Protein AF-N1QXT7-F1 (afdb_monomer)

Radius of gyration: 28.2 Å; Cα contacts (8 Å, |Δi|>4): 264; chains: 1; bounding box: 101×37×73 Å

Sequence (232 aa):
MATKRQVYADFITHEAISSSVAEFSWDLKYPGAQILLAQHNMTASGGMQSYKTQADNFVCAVLPDTPFHQVFITPGSMIHLRDGANSQYVTGTVFLFLVYANWLDSARQDVMCGAMPIKRQGQGVRQAADGLPPGGQPEGRSYIVGFGANPPTQPHHRGASTPVLKPGTVVNCGMSFGDWFALDRGRQLHRQAQRVGVHRALHLHQLPRHRRAPPRAQPRRLPLPVPVDVDF

Organism: Aegilops tauschii (NCBI:txid37682)

Secondary structure (DSSP, 8-state):
--S--HHHHHHHHHT------S--SSS--HHHHHHHHHTTT-B-GGGSSBHHHHHHHHHHHH-TTSTT--S-B-TTS-B--SSSSHHHHHHHHHHHHHHHHHHHHHHT--EEETTEEESSHHHHHHHHHHHSSSSS-TT---SSTTSSSS--S--S-HHHHSPPPPTT----HHHHHHHHS-TTTHHHHHHHHHHHHHHHHHHHS------PPPPPPPPPPPPPPPP-----

Solvent-accessible surface area (backbone atoms only — not comparable to full-atom values): 13957 Å² total; per-residue (Å²): 119,94,81,71,54,62,72,59,56,50,40,44,34,70,68,42,84,83,68,90,54,76,56,49,54,98,84,43,51,46,45,63,52,22,42,58,36,27,77,67,74,38,37,35,51,84,69,81,45,41,19,45,60,47,30,22,47,31,54,24,14,51,37,80,96,39,99,57,48,73,50,50,64,44,99,36,44,24,57,50,90,54,86,79,73,34,68,57,45,39,51,43,50,32,52,50,31,47,55,44,15,55,49,24,52,76,68,74,36,64,41,49,52,78,93,46,66,47,66,63,29,15,61,40,40,36,54,52,33,66,48,33,50,65,81,60,40,93,81,66,51,31,91,45,70,88,39,80,47,75,32,54,83,79,69,101,41,72,84,62,50,51,72,92,74,64,90,90,66,84,81,54,80,77,54,51,52,70,72,48,66,44,88,76,73,46,69,72,47,36,63,53,41,48,54,53,48,53,52,50,53,53,58,74,65,57,65,78,75,78,71,75,74,75,80,78,77,73,83,76,79,75,81,76,86,78,84,87,84,79,88,134

Mean predicted aligned error: 13.07 Å

Foldseek 3Di:
DVVPDVVVLCCQAAPDDADQDLFDDPVDCRLVVLLVQVLVQHAHYPNPGTSLLSNLSNLQCPDPPAPNDPFDADPLRATADDPDPRVRRLVRQLVSLQSSLVSQVVVVHFRDRDPDTQPDTSVSSNVSSVSHPRPPPPVLEDDDQPDGHPYDQDPPDLQLQDADDDPPDDDDPVVSCVVRVDPPPSPVRSVVSSVVVVVVVVVVPCPPPPPPDDPPDDDDPDDDDDDDDDDD

pLDDT: mean 76.48, std 20.84, range [27.77, 97.5]

InterPro domains:
  IPR001701 Glycoside hydrolase family 9 [PF00759] (2-164)
  IPR008928 Six-hairpin glycosidase superfamily [SSF48208] (2-172)
  IPR012341 Six-hairpin glycosidase-like superfamily [G3DSA:1.50.10.10] (1-188)

Structure (mmCIF, N/CA/C/O backbone):
data_AF-N1QXT7-F1
#
_entry.id   AF-N1QXT7-F1
#
loop_
_atom_site.group_PDB
_atom_site.id
_atom_site.type_symbol
_atom_site.label_atom_id
_atom_site.label_alt_id
_atom_site.label_comp_id
_atom_site.label_asym_id
_atom_site.label_entity_id
_atom_site.label_seq_id
_atom_site.pdbx_PDB_ins_code
_atom_site.Cartn_x
_atom_site.Cartn_y
_atom_site.Cartn_z
_atom_site.occupancy
_atom_site.B_iso_or_equiv
_atom_site.auth_seq_id
_atom_site.auth_comp_id
_atom_site.auth_asym_id
_atom_site.auth_atom_id
_atom_site.pdbx_PDB_model_num
ATOM 1 N N . MET A 1 1 ? -0.634 10.267 -15.387 1.00 87.19 1 MET A N 1
ATOM 2 C CA . MET A 1 1 ? -1.837 9.420 -15.588 1.00 87.19 1 MET A CA 1
ATOM 3 C C . MET A 1 1 ? -3.113 10.216 -15.827 1.00 87.19 1 MET A C 1
ATOM 5 O O . MET A 1 1 ? -3.654 10.097 -16.913 1.00 87.19 1 MET A O 1
ATOM 9 N N . ALA A 1 2 ? -3.588 11.027 -14.871 1.00 94.50 2 ALA A N 1
ATOM 10 C CA . ALA A 1 2 ? -4.894 11.693 -14.979 1.00 94.50 2 ALA A CA 1
ATOM 11 C C . ALA A 1 2 ? -5.023 12.628 -16.198 1.00 94.50 2 ALA A C 1
ATOM 13 O O . ALA A 1 2 ? -5.998 12.562 -16.932 1.00 94.50 2 ALA A O 1
ATOM 14 N N . THR A 1 3 ? -4.015 13.470 -16.438 1.00 94.88 3 THR A N 1
ATOM 15 C CA . THR A 1 3 ? -4.039 14.483 -17.510 1.00 94.88 3 THR A CA 1
ATOM 16 C C . THR A 1 3 ? -3.357 14.033 -18.801 1.00 94.88 3 THR A C 1
ATOM 18 O O . THR A 1 3 ? -3.543 14.660 -19.836 1.00 94.88 3 THR A O 1
ATOM 21 N N . LYS A 1 4 ? -2.520 12.989 -18.733 1.00 90.50 4 LYS A N 1
ATOM 22 C CA . LYS A 1 4 ? -1.645 12.507 -19.822 1.00 90.50 4 LYS A CA 1
ATOM 23 C C . LYS A 1 4 ? -0.762 13.588 -20.479 1.00 90.50 4 LYS A C 1
ATOM 25 O O . LYS A 1 4 ? -0.278 13.386 -21.585 1.00 90.50 4 LYS A O 1
ATOM 30 N N . ARG A 1 5 ? -0.535 14.730 -19.820 1.00 96.06 5 ARG A N 1
ATOM 31 C CA . ARG A 1 5 ? 0.301 15.809 -20.368 1.00 96.06 5 ARG A CA 1
ATOM 32 C C . ARG A 1 5 ? 1.783 15.438 -20.293 1.00 96.06 5 ARG A C 1
ATOM 34 O O . ARG A 1 5 ? 2.248 15.046 -19.223 1.00 96.06 5 ARG A O 1
ATOM 41 N N . GLN A 1 6 ? 2.503 15.649 -21.396 1.00 92.31 6 GLN A N 1
ATOM 42 C CA . GLN A 1 6 ? 3.920 15.297 -21.546 1.00 92.31 6 GLN A CA 1
ATOM 43 C C . GLN A 1 6 ? 4.821 15.960 -20.497 1.00 92.31 6 GLN A C 1
ATOM 45 O O . GLN A 1 6 ? 5.675 15.294 -19.933 1.00 92.31 6 GLN A O 1
ATOM 50 N N . VAL A 1 7 ? 4.522 17.207 -20.119 1.00 94.94 7 VAL A N 1
ATOM 51 C CA . VAL A 1 7 ? 5.266 17.947 -19.083 1.00 94.94 7 VAL A CA 1
ATOM 52 C C . VAL A 1 7 ? 5.452 17.166 -17.773 1.00 94.94 7 VAL A C 1
ATOM 54 O O . VAL A 1 7 ? 6.480 17.290 -17.119 1.00 94.94 7 VAL A O 1
ATOM 57 N N . TYR A 1 8 ? 4.485 16.324 -17.384 1.00 93.00 8 TYR A N 1
ATOM 58 C CA . TYR A 1 8 ? 4.625 15.495 -16.185 1.00 93.00 8 TYR A CA 1
ATOM 59 C C . TYR A 1 8 ? 5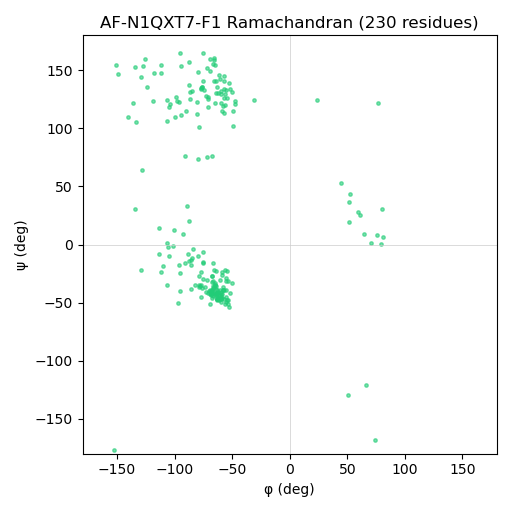.538 14.289 -16.414 1.00 93.00 8 TYR A C 1
ATOM 61 O O . TYR A 1 8 ? 6.244 13.892 -15.496 1.00 93.00 8 TYR A O 1
ATOM 69 N N . ALA A 1 9 ? 5.523 13.701 -17.613 1.00 89.06 9 ALA A N 1
ATOM 70 C CA . ALA A 1 9 ? 6.435 12.618 -17.967 1.00 89.06 9 ALA A CA 1
ATOM 71 C C . ALA A 1 9 ? 7.882 13.122 -18.058 1.00 89.06 9 ALA A C 1
ATOM 73 O O . ALA A 1 9 ? 8.786 12.452 -17.560 1.00 89.06 9 ALA A O 1
ATOM 74 N N . ASP A 1 10 ? 8.079 14.322 -18.605 1.00 89.56 10 ASP A N 1
ATOM 75 C CA . ASP A 1 10 ? 9.388 14.975 -18.678 1.00 89.56 10 ASP A CA 1
ATOM 76 C C . ASP A 1 10 ? 9.921 15.261 -17.270 1.00 89.56 10 ASP A C 1
ATOM 78 O O . ASP A 1 10 ? 11.045 14.883 -16.950 1.00 89.56 10 ASP A O 1
ATOM 82 N N . PHE A 1 11 ? 9.083 15.816 -16.383 1.00 90.19 11 PHE A N 1
ATOM 83 C CA . PHE A 1 11 ? 9.449 16.019 -14.978 1.00 90.19 11 PHE A CA 1
ATOM 84 C C . PHE A 1 11 ? 9.857 14.706 -14.295 1.00 90.19 11 PHE A C 1
ATOM 86 O O . PHE A 1 11 ? 10.891 14.647 -13.639 1.00 90.19 11 PHE A O 1
ATOM 93 N N . ILE A 1 12 ? 9.079 13.632 -14.467 1.00 89.12 12 ILE A N 1
ATOM 94 C CA . ILE A 1 12 ? 9.411 12.322 -13.884 1.00 89.12 12 ILE A CA 1
ATOM 95 C C . ILE A 1 12 ? 10.756 11.800 -14.409 1.00 89.12 12 ILE A C 1
ATOM 97 O O . ILE A 1 12 ? 11.528 11.218 -13.657 1.00 89.12 12 ILE A O 1
ATOM 101 N N . THR A 1 13 ? 11.042 12.006 -15.692 1.00 85.19 13 THR A N 1
ATOM 102 C CA . THR A 1 13 ? 12.237 11.448 -16.338 1.00 85.19 13 THR A CA 1
ATOM 103 C C . THR A 1 13 ? 13.500 12.240 -16.009 1.00 85.19 13 THR A C 1
ATOM 105 O O . THR A 1 13 ? 14.575 11.654 -15.877 1.00 85.19 13 THR A O 1
ATOM 108 N N . HIS A 1 14 ? 13.390 13.563 -15.897 1.00 85.00 14 HIS A N 1
ATOM 109 C CA . HIS A 1 14 ? 14.550 14.450 -15.806 1.00 85.00 14 HIS A CA 1
ATOM 110 C C . HIS A 1 14 ? 14.766 15.029 -14.407 1.00 85.00 14 HIS A C 1
ATOM 112 O O . HIS A 1 14 ? 15.911 15.149 -13.982 1.00 85.00 14 HIS A O 1
ATOM 118 N N . GLU A 1 15 ? 13.692 15.308 -13.669 1.00 86.75 15 GLU A N 1
ATOM 119 C CA . GLU A 1 15 ? 13.745 16.074 -12.416 1.00 86.75 15 GLU A CA 1
ATOM 120 C C . GLU A 1 15 ? 13.417 15.235 -11.173 1.00 86.75 15 GLU A C 1
ATOM 122 O O . GLU A 1 15 ? 13.800 15.589 -10.057 1.00 86.75 15 GLU A O 1
ATOM 127 N N . ALA A 1 16 ? 12.682 14.128 -11.321 1.00 86.38 16 ALA A N 1
ATOM 128 C CA . ALA A 1 16 ? 12.257 13.348 -10.167 1.00 86.38 16 ALA A CA 1
ATOM 129 C C . ALA A 1 16 ? 13.419 12.574 -9.534 1.00 86.38 16 ALA A C 1
ATOM 131 O O . ALA A 1 16 ? 14.092 11.764 -10.168 1.00 86.38 16 ALA A O 1
ATOM 132 N N . ILE A 1 17 ? 13.572 12.756 -8.226 1.00 85.81 17 ILE A N 1
ATOM 133 C CA . ILE A 1 17 ? 14.521 12.009 -7.407 1.00 85.81 17 ILE A CA 1
ATOM 134 C C . ILE A 1 17 ? 13.843 10.731 -6.921 1.00 85.81 17 ILE A C 1
ATOM 136 O O . ILE A 1 17 ? 12.688 10.742 -6.490 1.00 85.81 17 ILE A O 1
ATOM 140 N N . SER A 1 18 ? 14.577 9.625 -6.967 1.00 87.69 18 SER A N 1
ATOM 141 C CA . SER A 1 18 ? 14.117 8.342 -6.451 1.00 87.69 18 SER A CA 1
ATOM 142 C C . SER A 1 18 ? 15.110 7.755 -5.455 1.00 87.69 18 SER A C 1
ATOM 144 O O . SER A 1 18 ? 16.281 8.124 -5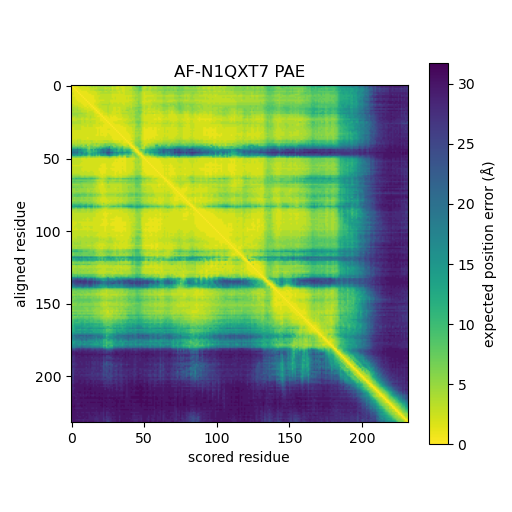.441 1.00 87.69 18 SER A O 1
ATOM 146 N N . SER A 1 19 ? 14.637 6.836 -4.617 1.00 88.81 19 SER A N 1
ATOM 147 C CA . SER A 1 19 ? 15.439 6.158 -3.601 1.00 88.81 19 SER A CA 1
ATOM 148 C C . SER A 1 19 ? 14.917 4.744 -3.357 1.00 88.81 19 SER A C 1
ATOM 150 O O . SER A 1 19 ? 13.714 4.500 -3.440 1.00 88.81 19 SER A O 1
ATOM 152 N N . SER A 1 20 ? 15.812 3.806 -3.051 1.00 89.19 20 SER A N 1
ATOM 153 C CA . SER A 1 20 ? 15.430 2.444 -2.661 1.00 89.19 20 SER A CA 1
ATOM 154 C C . SER A 1 20 ? 15.250 2.388 -1.146 1.00 89.19 20 SER A C 1
ATOM 156 O O . SER A 1 20 ? 16.208 2.577 -0.401 1.00 89.19 20 SER A O 1
ATOM 158 N N . VAL A 1 21 ? 14.022 2.134 -0.696 1.00 93.62 21 VAL A N 1
ATOM 159 C CA . VAL A 1 21 ? 13.659 2.025 0.725 1.00 93.62 21 VAL A CA 1
ATOM 160 C C . VAL A 1 21 ? 12.780 0.798 0.942 1.00 93.62 21 VAL A C 1
ATOM 162 O O . VAL A 1 21 ? 12.052 0.397 0.039 1.00 93.62 21 VAL A O 1
ATOM 165 N N . ALA A 1 22 ? 12.815 0.229 2.147 1.00 94.38 22 ALA A N 1
ATOM 166 C CA . ALA A 1 22 ? 12.010 -0.934 2.529 1.00 94.38 22 ALA A CA 1
ATOM 167 C C . ALA A 1 22 ? 10.664 -0.566 3.194 1.00 94.38 22 ALA A C 1
ATOM 169 O O . ALA A 1 22 ? 9.970 -1.428 3.728 1.00 94.38 22 ALA A O 1
ATOM 170 N N . GLU A 1 23 ? 10.295 0.719 3.190 1.00 94.50 23 GLU A N 1
ATOM 171 C CA . GLU A 1 23 ? 9.115 1.253 3.874 1.00 94.50 23 GLU A CA 1
ATOM 172 C C . GLU A 1 23 ? 8.198 2.001 2.900 1.00 94.50 23 GLU A C 1
ATOM 174 O O . GLU A 1 23 ? 8.644 2.842 2.116 1.00 94.50 23 GLU A O 1
ATOM 179 N N . PHE A 1 24 ? 6.895 1.740 3.013 1.00 95.75 24 PHE A N 1
ATOM 180 C CA . PHE A 1 24 ? 5.850 2.571 2.431 1.00 95.75 24 PHE A CA 1
ATOM 181 C C . PHE A 1 24 ? 4.953 3.128 3.536 1.00 95.75 24 PHE A C 1
ATOM 183 O O . PHE A 1 24 ? 4.381 2.369 4.323 1.00 95.75 24 PHE A O 1
ATOM 190 N N . SER A 1 25 ? 4.831 4.453 3.597 1.00 94.62 25 SER A N 1
ATOM 191 C CA . SER A 1 25 ? 4.111 5.134 4.671 1.00 94.62 25 SER A CA 1
ATOM 192 C C . SER A 1 25 ? 3.536 6.476 4.223 1.00 94.62 25 SER A C 1
ATOM 194 O O . SER A 1 25 ? 3.592 6.858 3.052 1.00 94.62 25 SER A O 1
ATOM 196 N N . TRP A 1 26 ? 2.923 7.202 5.158 1.00 94.06 26 TRP A N 1
ATOM 197 C CA . TRP A 1 26 ? 2.411 8.548 4.908 1.00 94.06 26 TRP A CA 1
ATOM 198 C C . TRP A 1 26 ? 3.530 9.558 4.612 1.00 94.06 26 TRP A C 1
ATOM 200 O O . TRP A 1 26 ? 3.254 10.563 3.955 1.00 94.06 26 TRP A O 1
ATOM 210 N N . ASP A 1 27 ? 4.761 9.270 5.031 1.00 93.44 27 ASP A N 1
ATOM 211 C CA . ASP A 1 27 ? 5.936 10.109 4.803 1.00 93.44 27 ASP A CA 1
ATOM 212 C C . ASP A 1 27 ? 6.721 9.613 3.575 1.00 93.44 27 ASP A C 1
ATOM 214 O O . ASP A 1 27 ? 6.925 10.350 2.608 1.00 93.44 27 ASP A O 1
ATOM 218 N N . LEU A 1 28 ? 7.026 8.309 3.518 1.00 94.69 28 LEU A N 1
ATOM 219 C CA . LEU A 1 28 ? 7.807 7.706 2.434 1.00 94.69 28 LEU A CA 1
ATOM 220 C C . LEU A 1 28 ? 6.924 7.108 1.329 1.00 94.69 28 LEU A C 1
ATOM 222 O O . LEU A 1 28 ? 6.256 6.088 1.507 1.00 94.69 28 LEU A O 1
ATOM 226 N N . LYS A 1 29 ? 6.961 7.732 0.142 1.00 96.06 29 LYS A N 1
ATOM 227 C CA . LYS A 1 29 ? 6.140 7.356 -1.031 1.00 96.06 29 LYS A CA 1
ATOM 228 C C . LYS A 1 29 ? 6.897 6.642 -2.143 1.00 96.06 29 LYS A C 1
ATOM 230 O O . LYS A 1 29 ? 6.268 6.262 -3.130 1.00 96.06 29 LYS A O 1
ATOM 235 N N . TYR A 1 30 ? 8.207 6.457 -1.988 1.00 95.38 30 TYR A N 1
ATOM 236 C CA . TYR A 1 30 ? 9.070 5.918 -3.038 1.00 95.38 30 TYR A CA 1
ATOM 237 C C . TYR A 1 30 ? 8.552 4.591 -3.611 1.00 95.38 30 TYR A C 1
ATOM 239 O O . TYR A 1 30 ? 8.287 4.573 -4.814 1.00 95.38 30 TYR A O 1
ATOM 247 N N . PRO A 1 31 ? 8.268 3.536 -2.815 1.00 96.06 31 PRO A N 1
ATOM 248 C CA . PRO A 1 31 ? 7.839 2.257 -3.385 1.00 96.06 31 PRO A CA 1
ATOM 249 C C . PRO A 1 31 ? 6.497 2.343 -4.115 1.00 96.06 31 PRO A C 1
ATOM 251 O O . PRO A 1 31 ? 6.320 1.760 -5.183 1.00 96.06 31 PRO A O 1
ATOM 254 N N . GLY A 1 32 ? 5.557 3.127 -3.576 1.00 96.69 32 GLY A N 1
ATOM 255 C CA . GLY A 1 32 ? 4.252 3.338 -4.199 1.00 96.69 32 GLY A CA 1
ATOM 256 C C . GLY A 1 32 ? 4.358 4.058 -5.544 1.00 96.69 32 GLY A C 1
ATOM 257 O O . GLY A 1 32 ? 3.719 3.651 -6.514 1.00 96.69 32 GLY A O 1
ATOM 258 N N . ALA A 1 33 ? 5.195 5.095 -5.629 1.00 95.38 33 ALA A N 1
ATOM 259 C CA . ALA A 1 33 ? 5.458 5.795 -6.883 1.00 95.38 33 ALA A CA 1
ATOM 260 C C . ALA A 1 33 ? 6.219 4.907 -7.882 1.00 95.38 33 ALA A C 1
ATOM 262 O O . ALA A 1 33 ? 5.867 4.874 -9.055 1.00 95.38 33 ALA A O 1
ATOM 263 N N . GLN A 1 34 ? 7.214 4.144 -7.432 1.00 95.12 34 GLN A N 1
ATOM 264 C CA . GLN A 1 34 ? 8.003 3.250 -8.285 1.00 95.12 34 GLN A CA 1
ATOM 265 C C . GLN A 1 34 ? 7.143 2.155 -8.918 1.00 95.12 34 GLN A C 1
ATOM 267 O O . GLN A 1 34 ? 7.197 1.976 -10.131 1.00 95.12 34 GLN A O 1
ATOM 272 N N . ILE A 1 35 ? 6.290 1.480 -8.140 1.00 95.69 35 ILE A N 1
ATOM 273 C CA . ILE A 1 35 ? 5.352 0.466 -8.655 1.00 95.69 35 ILE A CA 1
ATOM 274 C C . ILE A 1 35 ? 4.410 1.071 -9.702 1.00 95.69 35 ILE A C 1
ATOM 276 O O . ILE A 1 35 ? 4.172 0.486 -10.758 1.00 95.69 35 ILE A O 1
ATOM 280 N N . LEU A 1 36 ? 3.907 2.273 -9.434 1.00 94.88 36 LEU A N 1
ATOM 281 C CA . LEU A 1 36 ? 3.018 2.983 -10.343 1.00 94.88 36 LEU A CA 1
ATOM 282 C C . LEU A 1 36 ? 3.704 3.372 -11.660 1.00 94.88 36 LEU A C 1
ATOM 284 O O . LEU A 1 36 ? 3.115 3.265 -12.733 1.00 94.88 36 LEU A O 1
ATOM 288 N N . LEU A 1 37 ? 4.951 3.834 -11.587 1.00 92.88 37 LEU A N 1
ATOM 289 C CA . LEU A 1 37 ? 5.729 4.258 -12.750 1.00 92.88 37 LEU A CA 1
ATOM 290 C C . LEU A 1 37 ? 6.317 3.069 -13.525 1.00 92.88 37 LEU A C 1
ATOM 292 O O . LEU A 1 37 ? 6.477 3.160 -14.744 1.00 92.88 37 LEU A O 1
ATOM 296 N N . ALA A 1 38 ? 6.554 1.936 -12.857 1.00 91.88 38 ALA A N 1
ATOM 297 C CA . ALA A 1 38 ? 6.903 0.668 -13.494 1.00 91.88 38 ALA A CA 1
ATOM 298 C C . ALA A 1 38 ? 5.816 0.232 -14.486 1.00 91.88 38 ALA A C 1
ATOM 300 O O . ALA A 1 38 ? 6.138 -0.172 -15.600 1.00 91.88 38 ALA A O 1
ATOM 301 N N . GLN A 1 39 ? 4.536 0.434 -14.144 1.00 89.81 39 GLN A N 1
ATOM 302 C CA . GLN A 1 39 ? 3.419 0.145 -15.048 1.00 89.81 39 GLN A CA 1
ATOM 303 C C . GLN A 1 39 ? 3.467 0.922 -16.369 1.00 89.81 39 GLN A C 1
ATOM 305 O O . GLN A 1 39 ? 2.939 0.467 -17.385 1.00 89.81 39 GLN A O 1
ATOM 310 N N . HIS A 1 40 ? 4.115 2.082 -16.368 1.00 87.12 40 HIS A N 1
ATOM 311 C CA . HIS A 1 40 ? 4.265 2.937 -17.537 1.00 87.12 40 HIS A CA 1
ATOM 312 C C . HIS A 1 40 ? 5.636 2.808 -18.212 1.00 87.12 40 HIS A C 1
ATOM 314 O O . HIS A 1 40 ? 5.955 3.631 -19.067 1.00 87.12 40 HIS A O 1
ATOM 320 N N . ASN A 1 41 ? 6.431 1.788 -17.858 1.00 84.81 41 ASN A N 1
ATOM 321 C CA . ASN A 1 41 ? 7.780 1.552 -18.385 1.00 84.81 41 ASN A CA 1
ATOM 322 C C . ASN A 1 41 ? 8.692 2.789 -18.290 1.00 84.81 41 ASN A C 1
ATOM 324 O O . ASN A 1 41 ? 9.495 3.054 -19.182 1.00 84.81 41 ASN A O 1
ATOM 328 N N . MET A 1 42 ? 8.551 3.566 -17.215 1.00 79.62 42 MET A N 1
ATOM 329 C CA . MET A 1 42 ? 9.329 4.786 -17.015 1.00 79.62 42 MET A CA 1
ATOM 330 C C . MET A 1 42 ? 10.668 4.488 -16.319 1.00 79.62 42 MET A C 1
ATOM 332 O O . MET A 1 42 ? 10.819 3.499 -15.590 1.00 79.62 42 MET A O 1
ATOM 336 N N . THR A 1 43 ? 11.638 5.380 -16.505 1.00 77.50 43 THR A N 1
ATOM 337 C CA . THR A 1 43 ? 12.970 5.320 -15.885 1.00 77.50 43 THR A CA 1
ATOM 338 C C . THR A 1 43 ? 13.205 6.522 -14.982 1.00 77.50 43 THR A C 1
ATOM 340 O O . THR A 1 43 ? 12.731 7.613 -15.290 1.00 77.50 43 THR A O 1
ATOM 343 N N . ALA A 1 44 ? 13.966 6.334 -13.902 1.00 69.38 44 ALA A N 1
ATOM 344 C CA . ALA A 1 44 ? 14.484 7.453 -13.118 1.00 69.38 44 ALA A CA 1
ATOM 345 C C . ALA A 1 44 ? 15.661 8.132 -13.850 1.00 69.38 44 ALA A C 1
ATOM 347 O O . ALA A 1 44 ? 16.219 7.556 -14.792 1.00 69.38 44 ALA A O 1
ATOM 348 N N . SER A 1 45 ? 16.018 9.345 -13.413 1.00 62.28 45 SER A N 1
ATOM 349 C CA . SER A 1 45 ? 17.027 10.239 -14.002 1.00 62.28 45 SER A CA 1
ATOM 350 C C . SER A 1 45 ? 18.193 9.529 -14.705 1.00 62.28 45 SER A C 1
ATOM 352 O O . SER A 1 45 ? 18.897 8.705 -14.121 1.00 62.28 45 SER A O 1
ATOM 354 N N . GLY A 1 46 ? 18.409 9.872 -15.980 1.00 58.62 46 GLY A N 1
ATOM 355 C CA . GLY A 1 46 ? 19.528 9.376 -16.793 1.00 58.62 46 GLY A CA 1
ATOM 356 C C . GLY A 1 46 ? 19.342 7.981 -17.401 1.00 58.62 46 GLY A C 1
ATOM 357 O O . GLY A 1 46 ? 20.286 7.454 -17.980 1.00 58.62 46 GLY A O 1
ATOM 358 N N . GLY A 1 47 ? 18.164 7.358 -17.272 1.00 57.78 47 GLY A N 1
ATOM 359 C CA . GLY A 1 47 ? 17.847 6.082 -17.931 1.00 57.78 47 GLY A CA 1
ATOM 360 C C . GLY A 1 47 ? 18.591 4.859 -17.376 1.00 57.78 47 GLY A C 1
ATOM 361 O O . GLY A 1 47 ? 18.388 3.751 -17.864 1.00 57.78 47 GLY A O 1
ATOM 362 N N . MET A 1 48 ? 19.428 5.030 -16.347 1.00 51.66 48 MET A N 1
ATOM 363 C CA . MET A 1 48 ? 20.273 3.959 -15.802 1.00 51.66 48 MET A CA 1
ATOM 364 C C . MET A 1 48 ? 19.511 2.967 -14.913 1.00 51.66 48 MET A C 1
ATOM 366 O O . MET A 1 48 ? 19.947 1.828 -14.772 1.00 51.66 48 MET A O 1
ATOM 370 N N . GLN A 1 49 ? 18.378 3.362 -14.318 1.00 66.31 49 GLN A N 1
ATOM 371 C CA . GLN A 1 49 ? 17.525 2.456 -13.540 1.00 66.31 49 GLN A CA 1
ATOM 372 C C . GLN A 1 49 ? 16.044 2.656 -13.865 1.00 66.31 49 GLN A C 1
ATOM 374 O O . GLN A 1 49 ? 15.476 3.736 -13.678 1.00 66.31 49 GLN A O 1
ATOM 379 N N . SER A 1 50 ? 15.393 1.581 -14.309 1.00 85.69 50 SER A N 1
ATOM 380 C CA . SER A 1 50 ? 13.944 1.568 -14.507 1.00 85.69 50 SER A CA 1
ATOM 381 C C . SER A 1 50 ? 13.206 1.623 -13.165 1.00 85.69 50 SER A C 1
ATOM 383 O O . SER A 1 50 ? 13.681 1.079 -12.163 1.00 85.69 50 SER A O 1
ATOM 385 N N . TYR A 1 51 ? 12.015 2.228 -13.129 1.00 91.94 51 TYR A N 1
ATOM 386 C CA . TYR A 1 51 ? 11.171 2.165 -11.929 1.00 91.94 51 TYR A CA 1
ATOM 387 C C . TYR A 1 51 ? 10.722 0.733 -11.609 1.00 91.94 51 TYR A C 1
ATOM 389 O O . TYR A 1 51 ? 10.478 0.411 -10.451 1.00 91.94 51 TYR A O 1
ATOM 397 N N . LYS A 1 52 ? 10.716 -0.150 -12.615 1.00 92.94 52 LYS A N 1
ATOM 398 C CA . LYS A 1 52 ? 10.550 -1.599 -12.461 1.00 92.94 52 LYS A CA 1
ATOM 399 C C . LYS A 1 52 ? 11.653 -2.205 -11.586 1.00 92.94 52 LYS A C 1
ATOM 401 O O . LYS A 1 52 ? 11.344 -2.874 -10.608 1.00 92.94 52 LYS A O 1
ATOM 406 N N . THR A 1 53 ? 12.923 -1.910 -11.857 1.00 92.31 53 THR A N 1
ATOM 407 C CA . THR A 1 53 ? 14.045 -2.368 -11.013 1.00 92.31 53 THR A CA 1
ATOM 408 C C . THR A 1 53 ? 13.889 -1.906 -9.562 1.00 92.31 53 THR A C 1
ATOM 410 O O . THR A 1 53 ? 14.156 -2.657 -8.634 1.00 92.31 53 THR A O 1
ATOM 413 N N . GLN A 1 54 ? 13.409 -0.682 -9.348 1.00 93.38 54 GLN A N 1
ATOM 414 C CA . GLN A 1 54 ? 13.218 -0.146 -7.998 1.00 93.38 54 GLN A CA 1
ATOM 415 C C . GLN A 1 54 ? 12.014 -0.778 -7.282 1.00 93.38 54 GLN A C 1
ATOM 417 O O . GLN A 1 54 ? 12.089 -1.067 -6.090 1.00 93.38 54 GLN A O 1
ATOM 422 N N . ALA A 1 55 ? 10.934 -1.063 -8.013 1.00 95.00 55 ALA A N 1
ATOM 423 C CA . ALA A 1 55 ? 9.806 -1.829 -7.496 1.00 95.00 55 ALA A CA 1
ATOM 424 C C . ALA A 1 55 ? 10.216 -3.265 -7.115 1.00 95.00 55 ALA A C 1
ATOM 426 O O . ALA A 1 55 ? 9.800 -3.759 -6.067 1.00 95.00 55 ALA A O 1
ATOM 427 N N . ASP A 1 56 ? 11.083 -3.905 -7.908 1.00 94.81 56 ASP A N 1
ATOM 428 C CA . ASP A 1 56 ? 11.680 -5.197 -7.553 1.00 94.81 56 ASP A CA 1
ATOM 429 C C . ASP A 1 56 ? 12.504 -5.089 -6.265 1.00 94.81 56 ASP A C 1
ATOM 431 O O . ASP A 1 56 ? 12.285 -5.870 -5.341 1.00 94.81 56 ASP A O 1
ATOM 435 N N . ASN A 1 57 ? 13.372 -4.076 -6.152 1.00 94.62 57 ASN A N 1
ATOM 436 C CA . ASN A 1 57 ? 14.175 -3.848 -4.948 1.00 94.62 57 ASN A CA 1
ATOM 437 C C . ASN A 1 57 ? 13.315 -3.728 -3.683 1.00 94.62 57 ASN A C 1
ATOM 439 O O . ASN A 1 57 ? 13.702 -4.259 -2.646 1.00 94.62 57 ASN A O 1
ATOM 443 N N . PHE A 1 58 ? 12.153 -3.070 -3.757 1.00 95.94 58 PHE A N 1
ATOM 444 C CA . PHE A 1 58 ? 11.229 -2.990 -2.623 1.00 95.94 58 PHE A CA 1
ATOM 445 C C . PHE A 1 58 ? 10.692 -4.367 -2.212 1.00 95.94 58 PHE A C 1
ATOM 447 O O . PHE A 1 58 ? 10.725 -4.707 -1.029 1.00 95.94 58 PHE A O 1
ATOM 454 N N . VAL A 1 59 ? 10.236 -5.181 -3.173 1.00 95.31 59 VAL A N 1
ATOM 455 C CA . VAL A 1 59 ? 9.762 -6.548 -2.890 1.00 95.31 59 VAL A CA 1
ATOM 456 C C . VAL A 1 59 ? 10.873 -7.374 -2.245 1.00 95.31 59 VAL A C 1
ATOM 458 O O . VAL A 1 59 ? 10.649 -8.013 -1.218 1.00 95.31 59 VAL A O 1
ATOM 461 N N . CYS A 1 60 ? 12.082 -7.312 -2.798 1.00 94.81 60 CYS A N 1
ATOM 462 C CA . CYS A 1 60 ? 13.239 -8.020 -2.261 1.00 94.81 60 CYS A CA 1
ATOM 463 C C . CYS A 1 60 ? 13.608 -7.527 -0.854 1.00 94.81 60 CYS A C 1
ATOM 465 O O . CYS A 1 60 ? 13.847 -8.328 0.037 1.00 94.81 60 CYS A O 1
ATOM 467 N N . ALA A 1 61 ? 13.573 -6.220 -0.595 1.00 95.31 61 ALA A N 1
ATOM 468 C CA . ALA A 1 61 ? 13.880 -5.688 0.730 1.00 95.31 61 ALA A CA 1
ATOM 469 C C . ALA A 1 61 ? 12.932 -6.203 1.830 1.00 95.31 61 ALA A C 1
ATOM 471 O O . ALA A 1 61 ? 13.334 -6.348 2.986 1.00 95.31 61 ALA A O 1
ATOM 472 N N . VAL A 1 62 ? 11.680 -6.502 1.483 1.00 94.19 62 VAL A N 1
ATOM 473 C CA . VAL A 1 62 ? 10.665 -6.981 2.429 1.00 94.19 62 VAL A CA 1
ATOM 474 C C . VAL A 1 62 ? 10.725 -8.499 2.631 1.00 94.19 62 VAL A C 1
ATOM 476 O O . VAL A 1 62 ? 10.521 -8.967 3.749 1.00 94.19 62 VAL A O 1
ATOM 479 N N . LEU A 1 63 ? 10.987 -9.285 1.585 1.00 89.88 63 LEU A N 1
ATOM 480 C CA . LEU A 1 63 ? 10.863 -10.744 1.652 1.00 89.88 63 LEU A CA 1
ATOM 481 C C . LEU A 1 63 ? 12.029 -11.426 2.383 1.00 89.88 63 LEU A C 1
ATOM 483 O O . LEU A 1 63 ? 13.178 -11.119 2.060 1.00 89.88 63 LEU A O 1
ATOM 487 N N . PRO A 1 64 ? 11.753 -12.379 3.301 1.00 85.50 64 PRO A N 1
ATOM 488 C CA . PRO A 1 64 ? 12.779 -13.021 4.129 1.00 85.50 64 PRO A CA 1
ATOM 489 C C . PRO A 1 64 ? 13.751 -13.891 3.324 1.00 85.50 64 PRO A C 1
ATOM 491 O O . PRO A 1 64 ? 14.943 -13.905 3.611 1.00 85.50 64 PRO A O 1
ATOM 494 N N . ASP A 1 65 ? 13.271 -14.561 2.274 1.00 84.00 65 ASP A N 1
ATOM 495 C CA . ASP A 1 65 ? 14.059 -15.521 1.487 1.00 84.00 65 ASP A CA 1
ATOM 496 C C . ASP A 1 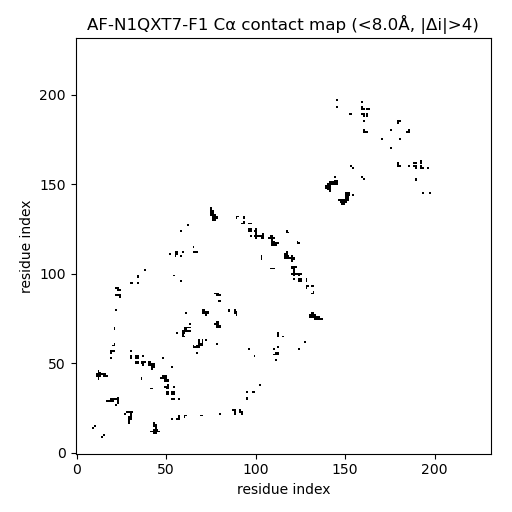65 ? 14.818 -14.865 0.320 1.00 84.00 65 ASP A C 1
ATOM 498 O O . ASP A 1 65 ? 14.982 -15.448 -0.755 1.00 84.00 65 ASP A O 1
ATOM 502 N N . THR A 1 66 ? 15.260 -13.618 0.493 1.00 88.38 66 THR A N 1
ATOM 503 C CA . THR A 1 66 ? 15.975 -12.873 -0.550 1.00 88.38 66 THR A CA 1
ATOM 504 C C . THR A 1 66 ? 17.300 -12.316 -0.028 1.00 88.38 66 THR A C 1
ATOM 506 O O . THR A 1 66 ? 17.438 -12.040 1.164 1.00 88.38 66 THR A O 1
ATOM 509 N N . PRO A 1 67 ? 18.297 -12.096 -0.904 1.00 87.62 67 PRO A N 1
ATOM 510 C CA . PRO A 1 67 ? 19.630 -11.683 -0.475 1.00 87.62 67 PRO A CA 1
ATOM 511 C C . PRO A 1 67 ? 19.685 -10.205 -0.058 1.00 87.62 67 PRO A C 1
ATOM 513 O O . PRO A 1 67 ? 20.709 -9.745 0.433 1.00 87.62 67 PRO A O 1
ATOM 516 N N . PHE A 1 68 ? 18.594 -9.459 -0.261 1.00 90.88 68 PHE A N 1
ATOM 517 C CA . PHE A 1 68 ? 18.486 -8.030 0.032 1.00 90.88 68 PHE A CA 1
ATOM 518 C C . PHE A 1 68 ? 17.495 -7.735 1.157 1.00 90.88 68 PHE A C 1
ATOM 520 O O . PHE A 1 68 ? 17.109 -6.579 1.322 1.00 90.88 68 PHE A O 1
ATOM 527 N N . HIS A 1 69 ? 17.082 -8.760 1.906 1.00 92.75 69 HIS A N 1
ATOM 528 C CA . HIS A 1 69 ? 16.142 -8.637 3.007 1.00 92.75 69 HIS A CA 1
ATOM 529 C C . HIS A 1 69 ? 16.619 -7.625 4.063 1.00 92.75 69 HIS A C 1
ATOM 531 O O . HIS A 1 69 ? 17.755 -7.684 4.534 1.00 92.75 69 HIS A O 1
ATOM 537 N N . GLN A 1 70 ? 15.739 -6.695 4.433 1.00 94.00 70 GLN A N 1
ATOM 538 C CA . GLN A 1 70 ? 16.021 -5.595 5.364 1.00 94.00 70 GLN A CA 1
ATOM 539 C C . GLN A 1 70 ? 14.987 -5.472 6.490 1.00 94.00 70 GLN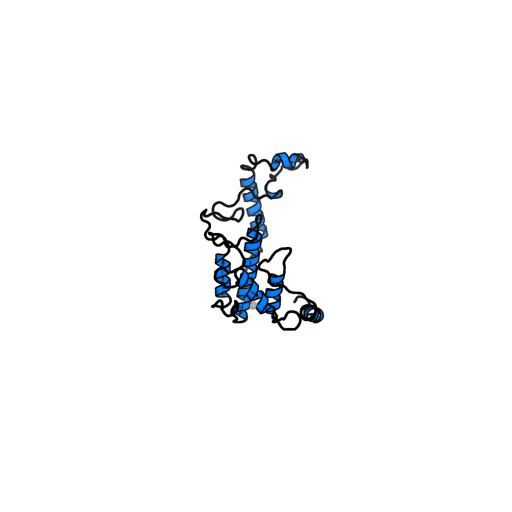 A C 1
ATOM 541 O O . GLN A 1 70 ? 15.270 -4.851 7.514 1.00 94.00 70 GLN A O 1
ATOM 546 N N . VAL A 1 71 ? 13.777 -6.007 6.305 1.00 92.62 71 VAL A N 1
ATOM 547 C CA . VAL A 1 71 ? 12.650 -5.793 7.224 1.00 92.62 71 VAL A CA 1
ATOM 548 C C . VAL A 1 71 ? 12.540 -6.935 8.219 1.00 92.62 71 VAL A C 1
ATOM 550 O O . VAL A 1 71 ? 12.321 -8.065 7.823 1.00 92.62 71 VAL A O 1
ATOM 553 N N . PHE A 1 72 ?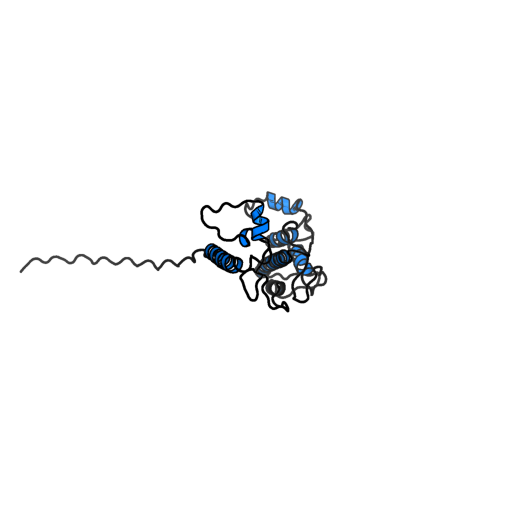 12.583 -6.660 9.520 1.00 92.31 72 PHE A N 1
ATOM 554 C CA . PHE A 1 72 ? 12.378 -7.714 10.513 1.00 92.31 72 PHE A CA 1
ATOM 555 C C . PHE A 1 72 ? 10.995 -8.378 10.363 1.00 92.31 72 PHE A C 1
ATOM 557 O O . PHE A 1 72 ? 9.967 -7.696 10.324 1.00 92.31 72 PHE A O 1
ATOM 564 N N . ILE A 1 73 ? 10.967 -9.712 10.306 1.00 89.00 73 ILE A N 1
ATOM 565 C CA . ILE A 1 73 ? 9.742 -10.519 10.291 1.00 89.00 73 ILE A CA 1
ATOM 566 C C . ILE A 1 73 ? 9.580 -11.190 11.653 1.00 89.00 73 ILE A C 1
ATOM 568 O O . ILE A 1 73 ? 10.464 -11.902 12.127 1.00 89.00 73 ILE A O 1
ATOM 572 N N . THR A 1 74 ? 8.436 -10.966 12.293 1.00 87.44 74 THR A N 1
ATOM 573 C CA . THR A 1 74 ? 8.100 -11.613 13.567 1.00 87.44 74 THR A CA 1
ATOM 574 C C . THR A 1 74 ? 7.927 -13.130 13.393 1.00 87.44 74 THR A C 1
ATOM 576 O O . THR A 1 74 ? 7.585 -13.585 12.301 1.00 87.44 74 THR A O 1
ATOM 579 N N . PRO A 1 75 ? 8.041 -13.937 14.467 1.00 85.62 75 PRO A N 1
ATOM 580 C CA . PRO A 1 75 ? 7.769 -15.379 14.403 1.00 85.62 75 PRO A CA 1
ATOM 581 C C . PRO A 1 75 ? 6.366 -15.747 13.886 1.00 85.62 75 PRO A C 1
ATOM 583 O O . PRO A 1 75 ? 6.166 -16.851 13.397 1.00 85.62 75 PRO A O 1
ATOM 586 N N . GLY A 1 76 ? 5.397 -14.826 13.974 1.00 81.06 76 GLY A N 1
ATOM 587 C CA . GLY A 1 76 ? 4.050 -14.972 13.407 1.00 81.06 76 GLY A CA 1
ATOM 588 C C . GLY A 1 76 ? 3.922 -14.512 11.949 1.00 81.06 76 GLY A C 1
ATOM 589 O O . GLY A 1 76 ? 2.819 -14.161 11.534 1.00 81.06 76 GLY A O 1
ATOM 590 N N . SER A 1 77 ? 5.039 -14.435 11.215 1.00 81.56 77 SER A N 1
ATOM 591 C CA . SER A 1 77 ? 5.150 -14.031 9.801 1.00 81.56 77 SER A CA 1
ATOM 592 C C . SER A 1 77 ? 4.756 -12.583 9.480 1.00 81.56 77 SER A C 1
ATOM 594 O O . SER A 1 77 ? 4.719 -12.192 8.318 1.00 81.56 77 SER A O 1
ATOM 596 N N . MET A 1 78 ? 4.527 -11.748 10.497 1.00 86.44 78 MET A N 1
ATOM 597 C CA . MET A 1 78 ? 4.194 -10.338 10.300 1.00 86.44 78 MET A CA 1
ATOM 598 C C . MET A 1 78 ? 5.450 -9.478 10.171 1.00 86.44 78 MET A C 1
ATOM 600 O O . MET A 1 78 ? 6.323 -9.566 11.036 1.00 86.44 78 MET A O 1
ATOM 604 N N . ILE A 1 79 ? 5.518 -8.608 9.155 1.00 90.62 79 ILE A N 1
ATOM 605 C CA . ILE A 1 79 ? 6.577 -7.585 9.076 1.00 90.62 79 ILE A CA 1
ATOM 606 C C . ILE A 1 79 ? 6.496 -6.658 10.286 1.00 90.62 79 ILE A C 1
ATOM 608 O O . ILE A 1 79 ? 5.397 -6.307 10.712 1.00 90.62 79 ILE A O 1
ATOM 612 N N . HIS A 1 80 ? 7.633 -6.230 10.823 1.00 90.88 80 HIS A N 1
ATOM 613 C CA . HIS A 1 80 ? 7.699 -5.267 11.919 1.00 90.88 80 HIS A CA 1
ATOM 614 C C . HIS A 1 80 ? 8.731 -4.189 11.620 1.00 90.88 80 HIS A C 1
ATOM 616 O O . HIS A 1 80 ? 9.936 -4.422 11.685 1.00 90.88 80 HIS A O 1
ATOM 622 N N . LEU A 1 81 ? 8.239 -2.999 11.274 1.00 91.38 81 LEU A N 1
ATOM 623 C CA . LEU A 1 81 ? 9.090 -1.848 10.967 1.00 91.38 81 LEU A CA 1
ATOM 624 C C . LEU A 1 81 ? 9.292 -0.942 12.177 1.00 91.38 81 LEU A C 1
ATOM 626 O O . LEU A 1 81 ? 10.391 -0.421 12.370 1.00 91.38 81 LEU A O 1
ATOM 630 N N . ARG A 1 82 ? 8.242 -0.710 12.970 1.00 87.81 82 ARG A N 1
ATOM 631 C CA . ARG A 1 82 ? 8.253 0.240 14.089 1.00 87.81 82 ARG A CA 1
ATOM 632 C C . ARG A 1 82 ? 7.294 -0.189 15.188 1.00 87.81 82 ARG A C 1
ATOM 634 O O . ARG A 1 82 ? 6.269 -0.819 14.928 1.00 87.81 82 ARG A O 1
ATOM 641 N N . ASP A 1 83 ? 7.596 0.252 16.401 1.00 86.62 83 ASP A N 1
ATOM 642 C CA . ASP A 1 83 ? 6.681 0.148 17.529 1.00 86.62 83 ASP A CA 1
ATOM 643 C C . ASP A 1 83 ? 5.570 1.192 17.415 1.00 86.62 83 ASP A C 1
ATOM 645 O O . ASP A 1 83 ? 5.798 2.338 17.030 1.00 86.62 83 ASP A O 1
ATOM 649 N N . GLY A 1 84 ? 4.351 0.788 17.770 1.00 79.25 84 GLY A N 1
ATOM 650 C CA . GLY A 1 84 ? 3.163 1.619 17.600 1.00 79.25 84 GLY A CA 1
ATOM 651 C C . GLY A 1 84 ? 2.683 1.649 16.145 1.00 79.25 84 GLY A C 1
ATOM 652 O O . GLY A 1 84 ? 3.391 2.037 15.227 1.00 79.25 84 GLY A O 1
ATOM 653 N N . ALA A 1 85 ? 1.434 1.230 15.929 1.00 84.50 85 ALA A N 1
ATOM 654 C CA . ALA A 1 85 ? 0.774 1.244 14.619 1.00 84.50 85 ALA A CA 1
ATOM 655 C C . ALA A 1 85 ? 1.430 0.387 13.510 1.00 84.50 85 ALA A C 1
ATOM 657 O O . ALA A 1 85 ? 1.180 0.622 12.329 1.00 84.50 85 ALA A O 1
ATOM 658 N N . ASN A 1 86 ? 2.182 -0.662 13.867 1.00 90.88 86 ASN A N 1
ATOM 659 C CA . ASN A 1 86 ? 2.857 -1.528 12.894 1.00 90.88 86 ASN A CA 1
ATOM 660 C C . ASN A 1 86 ? 1.924 -2.121 11.809 1.00 90.88 86 ASN A C 1
ATOM 662 O O . ASN A 1 86 ? 2.316 -2.297 10.656 1.00 90.88 86 ASN A O 1
ATOM 666 N N . SER A 1 87 ? 0.652 -2.359 12.149 1.00 89.12 87 SER A N 1
ATOM 667 C CA . SER A 1 87 ? -0.366 -2.846 11.207 1.00 89.12 87 SER A CA 1
ATOM 668 C C . SER A 1 87 ? -0.584 -1.926 9.997 1.00 89.12 87 SER A C 1
ATOM 670 O O . SER A 1 87 ? -1.010 -2.409 8.946 1.00 89.12 87 SER A O 1
ATOM 672 N N . GLN A 1 88 ? -0.270 -0.630 10.103 1.00 92.12 88 GLN A N 1
ATOM 673 C CA . GLN A 1 88 ? -0.330 0.306 8.975 1.00 92.12 88 GLN A CA 1
ATOM 674 C C . GLN A 1 88 ? 0.713 -0.042 7.910 1.00 92.12 88 GLN A C 1
ATOM 676 O O . GLN A 1 88 ? 0.375 -0.107 6.729 1.00 92.12 88 GLN A O 1
ATOM 681 N N . TYR A 1 89 ? 1.945 -0.342 8.325 1.00 93.38 89 TYR A N 1
ATOM 682 C CA . TYR A 1 89 ? 3.014 -0.734 7.408 1.00 93.38 89 TYR A CA 1
ATOM 683 C C . TYR A 1 89 ? 2.744 -2.100 6.784 1.00 93.38 89 TYR A C 1
ATOM 685 O O . TYR A 1 89 ? 2.879 -2.247 5.574 1.00 93.38 89 TYR A O 1
ATOM 693 N N . VAL A 1 90 ? 2.276 -3.072 7.579 1.00 92.31 90 VAL A N 1
ATOM 694 C CA . VAL A 1 90 ? 1.852 -4.390 7.069 1.00 92.31 90 VAL A CA 1
ATOM 695 C C . VAL A 1 90 ? 0.820 -4.213 5.956 1.00 92.31 90 VAL A C 1
ATOM 697 O O . VAL A 1 90 ? 0.995 -4.722 4.852 1.00 92.31 90 VAL A O 1
ATOM 700 N N . THR A 1 91 ? -0.230 -3.433 6.221 1.00 92.44 91 THR A N 1
ATOM 701 C CA . THR A 1 91 ? -1.316 -3.211 5.258 1.00 92.44 91 THR A CA 1
ATOM 702 C C . THR A 1 91 ? -0.824 -2.482 4.007 1.00 92.44 91 THR A C 1
ATOM 704 O O . THR A 1 91 ? -1.192 -2.863 2.897 1.00 92.44 91 THR A O 1
ATOM 707 N N . GLY A 1 92 ? 0.023 -1.459 4.165 1.00 95.44 92 GLY A N 1
ATOM 708 C CA . GLY A 1 92 ? 0.606 -0.713 3.049 1.00 95.44 92 GLY A CA 1
ATOM 709 C C . GLY A 1 92 ? 1.481 -1.586 2.148 1.00 95.44 92 GLY A C 1
ATOM 710 O O . GLY A 1 92 ? 1.312 -1.571 0.929 1.00 95.44 92 GLY A O 1
ATOM 711 N N . THR A 1 93 ? 2.359 -2.396 2.737 1.00 95.75 93 THR A N 1
ATOM 712 C CA . THR A 1 93 ? 3.228 -3.327 2.006 1.00 95.75 93 THR A CA 1
ATOM 713 C C . THR A 1 93 ? 2.421 -4.387 1.264 1.00 95.75 93 THR A C 1
ATOM 715 O O . THR A 1 93 ? 2.641 -4.591 0.071 1.00 95.75 93 THR A O 1
ATOM 718 N N . VAL A 1 94 ? 1.437 -5.004 1.927 1.00 94.50 94 VAL A N 1
ATOM 719 C CA . VAL A 1 94 ? 0.538 -5.981 1.293 1.00 94.50 94 VAL A CA 1
ATOM 720 C C . VAL A 1 94 ? -0.208 -5.341 0.129 1.00 94.50 94 VAL A C 1
ATOM 722 O O . VAL A 1 94 ? -0.222 -5.896 -0.966 1.00 94.50 94 VAL A O 1
ATOM 725 N N . PHE A 1 95 ? -0.772 -4.146 0.315 1.00 96.38 95 PHE A N 1
ATOM 726 C CA . PHE A 1 95 ? -1.448 -3.427 -0.763 1.00 96.38 95 PHE A CA 1
ATOM 727 C C . PHE A 1 95 ? -0.536 -3.233 -1.982 1.00 96.38 95 PHE A C 1
ATOM 729 O O . PHE A 1 95 ? -0.927 -3.575 -3.101 1.00 96.38 95 PHE A O 1
ATOM 736 N N . LEU A 1 96 ? 0.688 -2.743 -1.771 1.00 97.50 96 LEU A N 1
ATOM 737 C CA . LEU A 1 96 ? 1.652 -2.543 -2.850 1.00 97.50 96 LEU A CA 1
ATOM 738 C C . LEU A 1 96 ? 2.050 -3.854 -3.533 1.00 97.50 96 LEU A C 1
ATOM 740 O O . LEU A 1 96 ? 2.091 -3.897 -4.762 1.00 97.50 96 LEU A O 1
ATOM 744 N N . PHE A 1 97 ? 2.269 -4.928 -2.775 1.00 96.19 97 PHE A N 1
ATOM 745 C CA . PHE A 1 97 ? 2.568 -6.246 -3.336 1.00 96.19 97 PHE A CA 1
ATOM 746 C C . PHE A 1 97 ? 1.436 -6.745 -4.232 1.00 96.19 97 PHE A C 1
ATOM 748 O O . PHE A 1 97 ? 1.694 -7.222 -5.332 1.00 96.19 97 PHE A O 1
ATOM 755 N N . LEU A 1 98 ? 0.178 -6.601 -3.807 1.00 96.31 98 LEU A N 1
ATOM 756 C CA . LEU A 1 98 ? -0.976 -7.038 -4.597 1.00 96.31 98 LEU A CA 1
ATOM 757 C C . LEU A 1 98 ? -1.156 -6.207 -5.876 1.00 96.31 98 LEU A C 1
ATOM 759 O O . LEU A 1 98 ? -1.499 -6.762 -6.923 1.00 96.31 98 LEU A O 1
ATOM 763 N N . VAL A 1 99 ? -0.930 -4.890 -5.806 1.00 96.56 99 VAL A N 1
ATOM 764 C CA . VAL A 1 99 ? -0.950 -4.009 -6.986 1.00 96.56 99 VAL A CA 1
ATOM 765 C C . VAL A 1 99 ? 0.161 -4.403 -7.956 1.00 96.56 99 VAL A C 1
ATOM 767 O O . VAL A 1 99 ? -0.090 -4.563 -9.151 1.00 96.56 99 VAL A O 1
ATOM 770 N N . TYR A 1 100 ? 1.370 -4.611 -7.440 1.00 96.38 100 TYR A N 1
ATOM 771 C CA . TYR A 1 100 ? 2.522 -4.956 -8.255 1.00 96.38 100 TYR A CA 1
ATOM 772 C C . TYR A 1 100 ? 2.404 -6.351 -8.871 1.00 96.38 100 TYR A C 1
ATOM 774 O O . TYR A 1 100 ? 2.665 -6.512 -10.059 1.00 96.38 100 TYR A O 1
ATOM 782 N N . ALA A 1 101 ? 1.901 -7.328 -8.114 1.00 95.75 101 ALA A N 1
ATOM 783 C CA . ALA A 1 101 ? 1.583 -8.666 -8.600 1.00 95.75 101 ALA A CA 1
ATOM 784 C C . ALA A 1 101 ? 0.643 -8.629 -9.812 1.00 95.75 101 ALA A C 1
ATOM 786 O O . ALA A 1 101 ? 0.924 -9.250 -10.833 1.00 95.75 101 ALA A O 1
ATOM 787 N N . ASN A 1 102 ? -0.441 -7.849 -9.735 1.00 94.69 102 ASN A N 1
ATOM 788 C CA . ASN A 1 102 ? -1.375 -7.709 -10.857 1.00 94.69 102 ASN A CA 1
ATOM 789 C C . ASN A 1 102 ? -0.695 -7.148 -12.107 1.00 94.69 102 ASN A C 1
ATOM 791 O O . ASN A 1 102 ? -0.974 -7.586 -13.225 1.00 94.69 102 ASN A O 1
ATOM 795 N N . TRP A 1 103 ? 0.182 -6.162 -11.924 1.00 93.88 103 TRP A N 1
ATOM 796 C CA . TRP A 1 103 ? 0.927 -5.603 -13.037 1.00 93.88 103 TRP A CA 1
ATOM 797 C C . TRP A 1 103 ? 1.923 -6.617 -13.624 1.00 93.88 103 TRP A C 1
ATOM 799 O O . TRP A 1 103 ? 1.922 -6.803 -14.842 1.00 93.88 103 TRP A O 1
ATOM 809 N N . LEU A 1 104 ? 2.695 -7.316 -12.786 1.00 93.69 104 LEU A N 1
ATOM 810 C CA . LEU A 1 104 ? 3.637 -8.362 -13.198 1.00 93.69 104 LEU A CA 1
ATOM 811 C C . LEU A 1 104 ? 2.948 -9.453 -14.024 1.00 93.69 104 LEU A C 1
ATOM 813 O O . LEU A 1 104 ? 3.447 -9.808 -15.090 1.00 93.69 104 LEU A O 1
ATOM 817 N N . ASP A 1 105 ? 1.772 -9.914 -13.591 1.00 93.06 105 ASP A N 1
ATOM 818 C CA . ASP A 1 105 ? 0.965 -10.885 -14.339 1.00 9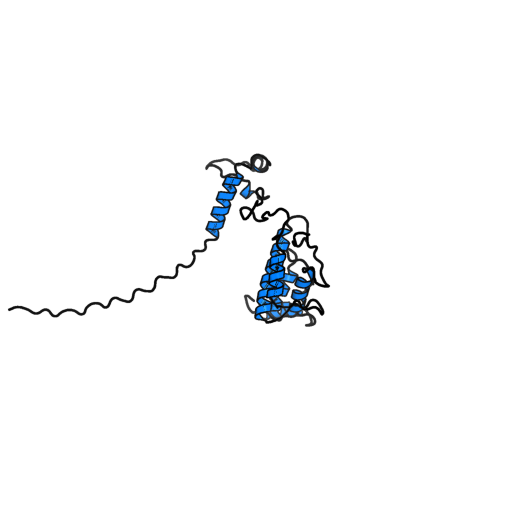3.06 105 ASP A CA 1
ATOM 819 C C . ASP A 1 105 ? 0.534 -10.324 -15.705 1.00 93.06 105 ASP A C 1
ATOM 821 O O . ASP A 1 105 ? 0.660 -10.997 -16.731 1.00 93.06 105 ASP A O 1
ATOM 825 N N . SER A 1 106 ? 0.074 -9.067 -15.748 1.00 91.44 106 SER A N 1
ATOM 826 C CA . SER A 1 106 ? -0.340 -8.419 -17.003 1.00 91.44 106 SER A CA 1
ATOM 827 C C . SER A 1 106 ? 0.819 -8.230 -17.989 1.00 91.44 106 SER A C 1
ATOM 829 O O . SER A 1 106 ? 0.630 -8.358 -19.199 1.00 91.44 106 SER A O 1
ATOM 831 N N . ALA A 1 107 ? 2.019 -7.965 -17.469 1.00 90.88 107 ALA A N 1
ATOM 832 C CA . ALA A 1 107 ? 3.239 -7.766 -18.241 1.00 90.88 107 ALA A CA 1
ATOM 833 C C . ALA A 1 107 ? 4.001 -9.077 -18.513 1.00 90.88 107 ALA A C 1
ATOM 835 O O . ALA A 1 107 ? 4.961 -9.065 -19.283 1.00 90.88 107 ALA A O 1
ATOM 836 N N . ARG A 1 108 ? 3.587 -10.199 -17.899 1.00 91.12 108 ARG A N 1
ATOM 837 C CA . ARG A 1 108 ? 4.302 -11.489 -17.884 1.00 91.12 108 ARG A CA 1
ATOM 838 C C . ARG A 1 108 ? 5.760 -11.352 -17.436 1.00 91.12 108 ARG A C 1
ATOM 840 O O . ARG A 1 108 ? 6.660 -11.936 -18.039 1.00 91.12 108 ARG A O 1
ATOM 847 N N . GLN A 1 109 ? 5.991 -10.559 -16.394 1.00 90.69 109 GLN A N 1
ATOM 848 C CA . GLN A 1 109 ? 7.317 -10.309 -15.832 1.00 90.69 109 GLN A CA 1
ATOM 849 C C . GLN A 1 109 ? 7.452 -10.923 -14.440 1.00 90.69 109 GLN A C 1
ATOM 851 O O . GLN A 1 109 ? 6.494 -10.970 -13.674 1.00 90.69 109 GLN A O 1
ATOM 856 N N . ASP A 1 110 ? 8.662 -11.365 -14.106 1.00 92.44 110 ASP A N 1
ATOM 857 C CA . ASP A 1 110 ? 9.036 -11.798 -12.759 1.00 92.44 110 ASP A CA 1
ATOM 858 C C . ASP A 1 110 ? 9.694 -10.648 -11.976 1.00 92.44 110 ASP A C 1
ATOM 860 O O . ASP A 1 110 ? 10.102 -9.631 -12.551 1.00 92.44 110 ASP A O 1
ATOM 864 N N . VAL A 1 111 ? 9.803 -10.810 -10.656 1.00 93.75 111 VAL A N 1
ATOM 865 C CA . VAL A 1 111 ? 10.614 -9.934 -9.794 1.00 93.75 111 VAL A CA 1
ATOM 866 C C . VAL A 1 111 ? 12.059 -10.415 -9.795 1.00 93.75 111 VAL A C 1
ATOM 868 O O . VAL A 1 111 ? 12.307 -11.601 -9.569 1.00 93.75 111 VAL A O 1
ATOM 871 N N . MET A 1 112 ? 13.006 -9.497 -9.990 1.00 92.69 112 MET A N 1
ATOM 872 C CA . MET A 1 112 ? 14.439 -9.795 -9.970 1.00 92.69 112 MET A CA 1
ATOM 873 C C . MET A 1 112 ? 15.112 -9.262 -8.702 1.00 92.69 112 MET A C 1
ATOM 875 O O . MET A 1 112 ? 15.379 -8.069 -8.581 1.00 92.69 112 MET A O 1
ATOM 879 N N . CYS A 1 113 ? 15.465 -10.162 -7.783 1.00 91.94 113 CYS A N 1
ATOM 880 C CA . CYS A 1 113 ? 16.300 -9.859 -6.623 1.00 91.94 113 CYS A CA 1
ATOM 881 C C . CYS A 1 113 ? 17.771 -10.095 -6.974 1.00 91.94 113 CYS A C 1
ATOM 883 O O . CYS A 1 113 ? 18.368 -11.114 -6.615 1.00 91.94 113 CYS A O 1
ATOM 885 N N . GLY A 1 114 ? 18.364 -9.161 -7.723 1.00 86.81 114 GLY A N 1
ATOM 886 C CA . GLY A 1 114 ? 19.700 -9.336 -8.297 1.00 86.81 114 GLY A CA 1
ATOM 887 C C . GLY A 1 114 ? 19.684 -10.454 -9.340 1.00 86.81 114 GLY A C 1
ATOM 888 O O . GLY A 1 114 ? 18.926 -10.388 -10.303 1.00 86.81 114 GLY A O 1
ATOM 889 N N . ALA A 1 115 ? 20.485 -11.502 -9.137 1.00 87.00 115 ALA A N 1
ATOM 890 C CA . ALA A 1 115 ? 20.477 -12.687 -10.000 1.00 87.00 115 ALA A CA 1
ATOM 891 C C . ALA A 1 115 ? 19.395 -13.723 -9.624 1.00 87.00 115 ALA A C 1
ATOM 893 O O . ALA A 1 115 ? 19.259 -14.732 -10.316 1.00 87.00 115 ALA A O 1
ATOM 894 N N . MET A 1 116 ? 18.634 -13.506 -8.541 1.00 87.81 116 MET A N 1
ATOM 895 C CA . MET A 1 116 ? 17.601 -14.439 -8.081 1.00 87.81 116 MET A CA 1
ATOM 896 C C . MET A 1 116 ? 16.197 -13.994 -8.516 1.00 87.81 116 MET A C 1
ATOM 898 O O . MET A 1 116 ? 15.678 -13.017 -7.973 1.00 87.81 116 MET A O 1
ATOM 902 N N . PRO A 1 117 ? 15.548 -14.703 -9.458 1.00 89.44 117 PRO A N 1
ATOM 903 C CA . PRO A 1 117 ? 14.161 -14.433 -9.802 1.00 89.44 117 PRO A CA 1
ATOM 904 C C . PRO A 1 117 ? 13.212 -15.010 -8.747 1.00 89.44 117 PRO A C 1
ATOM 906 O O . PRO A 1 117 ? 13.314 -16.187 -8.383 1.00 89.44 117 PRO A O 1
ATOM 909 N N . ILE A 1 118 ? 12.217 -14.228 -8.331 1.00 86.44 118 ILE A N 1
ATOM 910 C CA . ILE A 1 118 ? 11.037 -14.772 -7.651 1.00 86.44 118 ILE A CA 1
ATOM 911 C C . ILE A 1 118 ? 10.137 -15.351 -8.736 1.00 86.44 118 ILE A C 1
ATOM 913 O O . ILE A 1 118 ? 9.461 -14.625 -9.463 1.00 86.44 118 ILE A O 1
ATOM 917 N N . LYS A 1 119 ? 10.182 -16.676 -8.879 1.00 72.56 119 LYS A N 1
ATOM 918 C CA . LYS A 1 119 ? 9.442 -17.390 -9.922 1.00 72.56 119 LYS A CA 1
ATOM 919 C C . LYS A 1 119 ? 7.931 -17.294 -9.687 1.00 72.56 119 LYS A C 1
ATOM 921 O O . LYS A 1 119 ? 7.476 -17.238 -8.546 1.00 72.56 119 LYS A O 1
ATOM 926 N N . ARG A 1 120 ? 7.171 -17.431 -10.779 1.00 80.38 120 ARG A N 1
ATOM 927 C CA . ARG A 1 120 ? 5.694 -17.368 -10.845 1.00 80.38 120 ARG A CA 1
ATOM 928 C C . ARG A 1 120 ? 5.122 -15.945 -10.849 1.00 80.38 120 ARG A C 1
ATOM 930 O O . ARG A 1 120 ? 3.997 -15.763 -10.393 1.00 80.38 120 ARG A O 1
ATOM 937 N N . GLN A 1 121 ? 5.847 -14.970 -11.394 1.00 83.50 121 GLN A N 1
ATOM 938 C CA . GLN A 1 121 ? 5.338 -13.638 -11.738 1.00 83.50 121 GLN A CA 1
ATOM 939 C C . GLN A 1 121 ? 4.580 -12.999 -10.562 1.00 83.50 121 GLN A C 1
ATOM 941 O O . GLN A 1 121 ? 5.072 -12.990 -9.428 1.00 83.50 121 GLN A O 1
ATOM 946 N N . GLY A 1 122 ? 3.366 -12.502 -10.793 1.00 85.00 122 GLY A N 1
ATOM 947 C CA . GLY A 1 122 ? 2.525 -11.948 -9.744 1.00 85.00 122 GLY A CA 1
ATOM 948 C C . GLY A 1 122 ? 2.023 -12.982 -8.743 1.00 85.00 122 GLY A C 1
ATOM 949 O O . GLY A 1 122 ? 1.822 -12.635 -7.580 1.00 85.00 122 GLY A O 1
ATOM 950 N N . GLN A 1 123 ? 1.885 -14.259 -9.114 1.00 86.44 123 GLN A N 1
ATOM 951 C CA . GLN A 1 123 ? 1.449 -15.301 -8.175 1.00 86.44 123 GLN A CA 1
ATOM 952 C C . GLN A 1 123 ? 2.431 -15.482 -7.013 1.00 86.44 123 GLN A C 1
ATOM 954 O O . GLN A 1 123 ? 1.989 -15.631 -5.875 1.00 86.44 123 GLN A O 1
ATOM 959 N N . GLY A 1 124 ? 3.742 -15.443 -7.276 1.00 82.31 124 GLY A N 1
ATOM 960 C CA . GLY A 1 124 ? 4.763 -15.536 -6.226 1.00 82.31 124 GLY A CA 1
ATOM 961 C C . GLY A 1 124 ? 4.681 -14.359 -5.251 1.00 82.31 124 GLY A C 1
ATOM 962 O O . GLY A 1 124 ? 4.645 -14.549 -4.036 1.00 82.31 124 GLY A O 1
ATOM 963 N N . VAL A 1 125 ? 4.543 -13.142 -5.784 1.00 86.56 125 VAL A N 1
ATOM 964 C CA . VAL A 1 125 ? 4.399 -11.914 -4.982 1.00 86.56 125 VAL A CA 1
ATOM 965 C C . VAL A 1 125 ? 3.085 -11.901 -4.193 1.00 86.56 125 VAL A C 1
ATOM 967 O O . VAL A 1 125 ? 3.053 -11.451 -3.050 1.00 86.56 125 VAL A O 1
ATOM 970 N N . ARG A 1 126 ? 2.000 -12.426 -4.767 1.00 89.75 126 ARG A N 1
ATOM 971 C CA . ARG A 1 126 ? 0.692 -12.524 -4.109 1.00 89.75 126 ARG A CA 1
ATOM 972 C C . ARG A 1 126 ? 0.703 -13.528 -2.958 1.00 89.75 126 ARG A C 1
ATOM 974 O O . ARG A 1 126 ? 0.229 -13.190 -1.884 1.00 89.75 126 ARG A O 1
ATOM 981 N N . GLN A 1 127 ? 1.315 -14.698 -3.144 1.00 85.94 127 GLN A N 1
ATOM 982 C CA . GLN A 1 127 ? 1.502 -15.678 -2.064 1.00 85.94 127 GLN A CA 1
ATOM 983 C C . GLN A 1 127 ? 2.321 -15.098 -0.912 1.00 85.94 127 GLN A C 1
ATOM 985 O O . GLN A 1 127 ? 1.960 -15.261 0.251 1.00 85.94 127 GLN A O 1
ATOM 990 N N . ALA A 1 128 ? 3.390 -14.372 -1.240 1.00 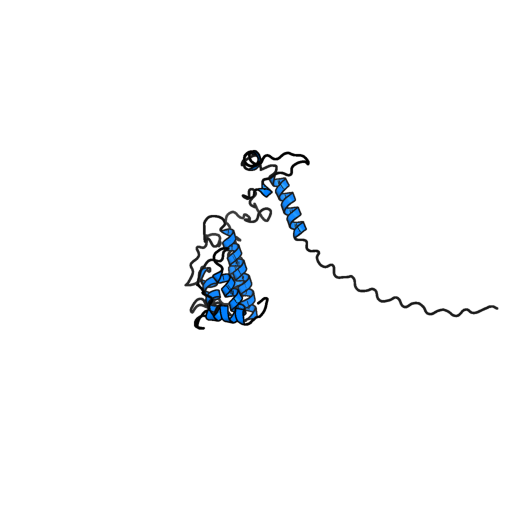84.44 128 ALA A N 1
ATOM 991 C CA . ALA A 1 128 ? 4.141 -13.607 -0.261 1.00 84.44 128 ALA A CA 1
ATOM 992 C C . ALA A 1 128 ? 3.245 -12.609 0.486 1.00 84.44 128 ALA A C 1
ATOM 994 O O . ALA A 1 128 ? 3.231 -12.605 1.712 1.00 84.44 128 ALA A O 1
ATOM 995 N N . ALA A 1 129 ? 2.470 -11.798 -0.242 1.00 87.81 129 ALA A N 1
ATOM 996 C CA . ALA A 1 129 ? 1.561 -10.814 0.339 1.00 87.81 129 ALA A CA 1
ATOM 997 C C . ALA A 1 129 ? 0.530 -11.451 1.279 1.00 87.81 129 ALA A C 1
ATOM 999 O O . ALA A 1 129 ? 0.250 -10.881 2.326 1.00 87.81 129 ALA A O 1
ATOM 1000 N N . ASP A 1 130 ? 0.002 -12.626 0.939 1.00 85.69 130 ASP A N 1
ATOM 1001 C CA . ASP A 1 130 ? -0.962 -13.356 1.769 1.00 85.69 130 ASP A CA 1
ATOM 1002 C C . ASP A 1 130 ? -0.331 -13.878 3.075 1.00 85.69 130 ASP A C 1
ATOM 1004 O O . ASP A 1 130 ? -1.026 -14.016 4.083 1.00 85.69 130 ASP A O 1
ATOM 1008 N N . GLY A 1 131 ? 0.983 -14.130 3.075 1.00 80.12 131 GLY A N 1
ATOM 1009 C CA . GLY A 1 131 ? 1.745 -14.579 4.243 1.00 80.12 131 GLY A CA 1
ATOM 1010 C C . GLY A 1 131 ? 2.248 -13.465 5.170 1.00 80.12 131 GLY A C 1
ATOM 1011 O O . GLY A 1 131 ? 2.677 -13.772 6.279 1.00 80.12 131 GLY A O 1
ATOM 1012 N N . LEU A 1 132 ? 2.207 -12.194 4.744 1.00 80.81 132 LEU A N 1
ATOM 1013 C CA . LEU A 1 132 ? 2.688 -11.049 5.537 1.00 80.81 132 LEU A CA 1
ATOM 1014 C C . LEU A 1 132 ? 1.721 -10.581 6.644 1.00 80.81 132 LEU A C 1
ATOM 1016 O O . LEU A 1 132 ? 2.189 -10.099 7.677 1.00 80.81 132 LEU A O 1
ATOM 1020 N N . PRO A 1 133 ? 0.385 -10.614 6.480 1.00 73.69 133 PRO A N 1
ATOM 1021 C CA . PRO A 1 133 ? -0.526 -10.381 7.585 1.00 73.69 133 PRO A CA 1
ATOM 1022 C C . PRO A 1 133 ? -0.395 -11.479 8.641 1.00 73.69 133 PRO A C 1
ATOM 1024 O O . PRO A 1 133 ? -0.073 -12.619 8.313 1.00 73.69 133 PRO A O 1
ATOM 1027 N N . PRO A 1 134 ? -0.728 -11.182 9.906 1.00 62.94 134 PRO A N 1
ATOM 1028 C CA . PRO A 1 134 ? -0.789 -12.181 10.962 1.00 62.94 134 PRO A CA 1
ATOM 1029 C C . PRO A 1 134 ? -1.940 -13.181 10.723 1.00 62.94 134 PRO A C 1
ATOM 1031 O O . PRO A 1 134 ? -2.992 -13.102 11.351 1.00 62.94 134 PRO A O 1
ATOM 1034 N N . GLY A 1 135 ? -1.756 -14.118 9.792 1.00 51.72 135 GLY A N 1
ATOM 1035 C CA . GLY A 1 135 ? -2.645 -15.258 9.553 1.00 51.72 135 GLY A CA 1
ATOM 1036 C C . GLY A 1 135 ? -2.350 -16.452 10.469 1.00 51.72 135 GLY A C 1
ATOM 1037 O O . GLY A 1 135 ? -3.158 -17.370 10.550 1.00 51.72 135 GLY A O 1
ATOM 1038 N N . GLY A 1 136 ? -1.216 -16.418 11.181 1.00 51.53 136 GLY A N 1
ATOM 1039 C CA . GLY A 1 136 ? -0.711 -17.501 12.033 1.00 51.53 136 GLY A CA 1
ATOM 1040 C C . GLY A 1 136 ? -0.227 -17.042 13.410 1.00 51.53 136 GLY A C 1
ATOM 1041 O O . GLY A 1 136 ? 0.703 -17.627 13.956 1.00 51.53 136 GLY A O 1
ATOM 1042 N N . GLN A 1 137 ? -0.810 -15.976 13.971 1.00 57.94 137 GLN A N 1
ATOM 1043 C CA . GLN A 1 137 ? -0.480 -15.550 15.338 1.00 57.94 137 GLN A CA 1
ATOM 1044 C C . GLN A 1 137 ? -0.723 -16.697 16.331 1.00 57.94 137 GLN A C 1
ATOM 1046 O O . GLN A 1 137 ? -1.819 -17.266 16.313 1.00 57.94 137 GLN A O 1
ATOM 1051 N N . PRO A 1 138 ? 0.217 -16.976 17.254 1.00 56.56 138 PRO A N 1
ATOM 1052 C CA . PRO A 1 138 ? 0.040 -18.000 18.286 1.00 56.56 138 PRO A CA 1
ATOM 1053 C C . PRO A 1 138 ? -1.223 -17.794 19.135 1.00 56.56 138 PRO A C 1
ATOM 1055 O O . PRO A 1 138 ? -1.815 -18.754 19.615 1.00 56.56 138 PRO A O 1
ATOM 1058 N N . GLU A 1 139 ? -1.662 -16.542 19.298 1.00 67.19 139 GLU A N 1
ATOM 1059 C CA . GLU A 1 139 ? -2.857 -16.192 20.075 1.00 67.19 139 GLU A CA 1
ATOM 1060 C C . GLU A 1 139 ? -4.186 -16.406 19.327 1.00 67.19 139 GLU A C 1
ATOM 1062 O O . GLU A 1 139 ? -5.249 -16.271 19.935 1.00 67.19 139 GLU A O 1
ATOM 1067 N N . GLY A 1 140 ? -4.166 -16.689 18.017 1.00 75.88 140 GLY A N 1
ATOM 1068 C CA . GLY A 1 140 ? -5.380 -16.963 17.235 1.00 75.88 140 GLY A CA 1
ATOM 1069 C C . GLY A 1 140 ? -6.413 -15.826 17.231 1.00 75.88 140 GLY A C 1
ATOM 1070 O O . GLY A 1 140 ? -7.615 -16.080 17.124 1.00 75.88 140 GLY A O 1
ATOM 1071 N N . ARG A 1 141 ? -5.970 -14.571 17.386 1.00 84.50 141 ARG A N 1
ATOM 1072 C CA . ARG A 1 141 ? -6.848 -13.401 17.517 1.00 84.50 141 ARG A CA 1
ATOM 1073 C C . ARG A 1 141 ? -6.788 -12.455 16.322 1.00 84.50 141 ARG A C 1
ATOM 1075 O O . ARG A 1 141 ? -5.778 -12.337 15.637 1.00 84.50 141 ARG A O 1
ATOM 1082 N N . SER A 1 142 ? -7.870 -11.716 16.128 1.00 84.00 142 SER A N 1
ATOM 1083 C CA . SER A 1 142 ? -7.983 -10.671 15.121 1.00 84.00 142 SER A CA 1
ATOM 1084 C C . SER A 1 142 ? -7.311 -9.374 15.567 1.00 84.00 142 SER A C 1
ATOM 1086 O O . SER A 1 142 ? -7.325 -9.017 16.745 1.00 84.00 142 SER A O 1
ATOM 1088 N N . TYR A 1 143 ? -6.792 -8.638 14.586 1.00 83.44 143 TYR A N 1
ATOM 1089 C CA . TYR A 1 143 ? -6.271 -7.275 14.723 1.00 83.44 143 TYR A CA 1
ATOM 1090 C C . TYR A 1 143 ? -7.268 -6.218 14.220 1.00 83.44 143 TYR A C 1
ATOM 1092 O O . TYR A 1 143 ? -7.005 -5.019 14.305 1.00 83.44 143 TYR A O 1
ATOM 1100 N N . ILE A 1 144 ? -8.426 -6.648 13.712 1.00 87.38 144 ILE A N 1
ATOM 1101 C CA . ILE A 1 144 ? -9.471 -5.785 13.162 1.00 87.38 144 ILE A CA 1
ATOM 1102 C C . ILE A 1 144 ? -10.610 -5.687 14.180 1.00 87.38 144 ILE A C 1
ATOM 1104 O O . ILE A 1 144 ? -11.213 -6.690 14.564 1.00 87.38 144 ILE A O 1
ATOM 1108 N N . VAL A 1 145 ? -10.920 -4.466 14.620 1.00 88.88 145 VAL A N 1
ATOM 1109 C CA . VAL A 1 145 ? -12.002 -4.201 15.581 1.00 88.88 145 VAL A CA 1
ATOM 1110 C C . VAL A 1 145 ? -13.331 -4.737 15.041 1.00 88.88 145 VAL A C 1
ATOM 1112 O O . VAL A 1 145 ? -13.750 -4.389 13.940 1.00 88.88 145 VAL A O 1
ATOM 1115 N N . GLY A 1 146 ? -14.012 -5.564 15.839 1.00 86.56 146 GLY A N 1
ATOM 1116 C CA . GLY A 1 146 ? -15.334 -6.106 15.509 1.00 86.56 146 GLY A CA 1
ATOM 1117 C C . GLY A 1 146 ? -15.356 -7.233 14.468 1.00 86.56 146 GLY A C 1
ATOM 1118 O O . GLY A 1 146 ? -16.445 -7.629 14.058 1.00 86.56 146 GLY A O 1
ATOM 1119 N N . PHE A 1 147 ? -14.203 -7.765 14.053 1.00 86.00 147 PHE A N 1
ATOM 1120 C CA . PHE A 1 147 ? -14.117 -8.826 13.046 1.00 86.00 147 PHE A CA 1
ATOM 1121 C C . PHE A 1 147 ? -13.250 -9.995 13.522 1.00 86.00 147 PHE A C 1
ATOM 1123 O O . PHE A 1 147 ? -12.223 -9.773 14.149 1.00 86.00 147 PHE A O 1
ATOM 1130 N N . GLY A 1 148 ? -13.609 -11.231 13.168 1.00 84.88 148 GLY A N 1
ATOM 1131 C CA . GLY A 1 148 ? -12.810 -12.424 13.472 1.00 84.88 148 GLY A CA 1
ATOM 1132 C C . GLY A 1 148 ? -12.863 -12.869 14.939 1.00 84.88 148 GLY A C 1
ATOM 1133 O O . GLY A 1 148 ? -13.705 -12.422 15.719 1.00 84.88 148 GLY A O 1
ATOM 1134 N N . ALA A 1 149 ? -11.969 -13.789 15.308 1.00 86.38 149 ALA A N 1
ATOM 1135 C CA . ALA A 1 149 ? -11.870 -14.320 16.665 1.00 86.38 149 ALA A CA 1
ATOM 1136 C C . ALA A 1 149 ? -11.187 -13.314 17.607 1.00 86.38 149 ALA A C 1
ATOM 1138 O O . ALA A 1 149 ? -10.171 -12.727 17.252 1.00 86.38 149 ALA A O 1
ATOM 1139 N N . ASN A 1 150 ? -11.733 -13.114 18.810 1.00 86.62 150 ASN A N 1
ATOM 1140 C CA . ASN A 1 150 ? -11.151 -12.266 19.866 1.00 86.62 150 ASN A CA 1
ATOM 1141 C C . ASN A 1 150 ? -10.610 -10.881 19.393 1.00 86.62 150 ASN A C 1
ATOM 1143 O O . ASN A 1 150 ? -9.443 -10.543 19.649 1.00 86.62 150 ASN A O 1
ATOM 1147 N N . PRO A 1 151 ? -11.422 -10.066 18.685 1.00 87.38 151 PRO A N 1
ATOM 1148 C CA . PRO A 1 151 ? -10.968 -8.784 18.153 1.00 87.38 151 PRO A CA 1
ATOM 1149 C C . PRO A 1 151 ? -10.625 -7.776 19.260 1.00 87.38 151 PRO A C 1
ATOM 1151 O O . PRO A 1 151 ? -11.120 -7.898 20.385 1.00 87.38 151 PRO A O 1
ATOM 1154 N N . PRO A 1 152 ? -9.835 -6.727 18.962 1.00 86.88 152 PRO A N 1
ATOM 1155 C CA . PRO A 1 152 ? -9.554 -5.668 19.921 1.00 86.88 152 PRO A CA 1
ATOM 1156 C C . PRO A 1 152 ? -10.851 -4.948 20.299 1.00 86.88 152 PRO A C 1
ATOM 1158 O O . PRO A 1 152 ? -11.616 -4.529 19.427 1.00 86.88 152 PRO A O 1
ATOM 1161 N N . THR A 1 153 ? -11.103 -4.787 21.600 1.00 87.81 153 THR A N 1
ATOM 1162 C CA . THR A 1 153 ? -12.344 -4.170 22.096 1.00 87.81 153 THR A CA 1
ATOM 1163 C C . THR A 1 153 ? -12.178 -2.746 22.616 1.00 87.81 153 THR A C 1
ATOM 1165 O O . THR A 1 153 ? -13.178 -2.081 22.868 1.00 87.81 153 THR A O 1
ATOM 1168 N N . GLN A 1 154 ? -10.940 -2.274 22.760 1.00 86.31 154 GLN A N 1
ATOM 1169 C CA . GLN A 1 154 ? -10.605 -0.958 23.306 1.00 86.31 154 GLN A CA 1
ATOM 1170 C C . GLN A 1 154 ? -9.659 -0.210 22.354 1.00 86.31 154 GLN A C 1
ATOM 1172 O O . GLN A 1 154 ? -8.498 0.020 22.693 1.00 86.31 154 GLN A O 1
ATOM 1177 N N . PRO A 1 155 ? -10.098 0.121 21.123 1.00 86.50 155 PRO A N 1
ATOM 1178 C CA . PRO A 1 155 ? -9.293 0.962 20.252 1.00 86.50 155 PRO A CA 1
ATOM 1179 C C . PRO A 1 155 ? -9.135 2.343 20.888 1.00 86.50 155 PRO A C 1
ATOM 1181 O O . PRO A 1 155 ? -10.094 2.899 21.426 1.00 86.50 155 PRO A O 1
ATOM 1184 N N . HIS A 1 156 ? -7.945 2.927 20.773 1.00 86.25 156 HIS A N 1
ATOM 1185 C CA . HIS A 1 156 ? -7.706 4.307 21.182 1.00 86.25 156 HIS A CA 1
ATOM 1186 C C . HIS A 1 156 ? -8.382 5.272 20.189 1.00 86.25 156 HIS A C 1
ATOM 1188 O O . HIS A 1 156 ? -7.744 5.848 19.312 1.00 86.25 156 HIS A O 1
ATOM 1194 N N . HIS A 1 157 ? -9.708 5.390 20.273 1.00 84.75 157 HIS A N 1
ATOM 1195 C CA . HIS A 1 157 ? -10.530 6.171 19.355 1.00 84.75 157 HIS A CA 1
ATOM 1196 C C . HIS A 1 157 ? -11.640 6.894 20.124 1.00 84.75 157 HIS A C 1
ATOM 1198 O O . HIS A 1 157 ? -12.606 6.273 20.570 1.00 84.75 157 HIS A O 1
ATOM 1204 N N . ARG A 1 158 ? -11.533 8.226 20.237 1.00 81.38 158 ARG A N 1
ATOM 1205 C CA . ARG A 1 158 ? -12.447 9.064 21.038 1.00 81.38 158 ARG A CA 1
ATOM 1206 C C . ARG A 1 158 ? -13.915 8.856 20.668 1.00 81.38 158 ARG A C 1
ATOM 1208 O O . ARG A 1 158 ? -14.741 8.615 21.535 1.00 81.38 158 ARG A O 1
ATOM 1215 N N . GLY A 1 159 ? -14.237 8.867 19.374 1.00 81.88 159 GLY A N 1
ATOM 1216 C CA . GLY A 1 159 ? -15.618 8.670 18.923 1.00 81.88 159 GLY A CA 1
ATOM 1217 C C . GLY A 1 159 ? -16.178 7.268 19.195 1.00 81.88 159 GLY A C 1
ATOM 1218 O O . GLY A 1 159 ? -17.384 7.082 19.131 1.00 81.88 159 GLY A O 1
ATOM 1219 N N . ALA A 1 160 ? -15.323 6.280 19.489 1.00 83.12 160 ALA A N 1
ATOM 1220 C CA . ALA A 1 160 ? -15.750 4.909 19.777 1.00 83.12 160 ALA A CA 1
ATOM 1221 C C . ALA A 1 160 ? -15.904 4.655 21.281 1.00 83.12 160 ALA A C 1
ATOM 1223 O O . ALA A 1 160 ? -16.641 3.745 21.658 1.00 83.12 160 ALA A O 1
ATOM 1224 N N . SER A 1 161 ? -15.209 5.426 22.124 1.00 79.06 161 SER A N 1
ATOM 1225 C CA . SER A 1 161 ? -15.354 5.379 23.581 1.00 79.06 161 SER A CA 1
ATOM 1226 C C . SER A 1 161 ? -16.492 6.266 24.093 1.00 79.06 161 SER A C 1
ATOM 1228 O O . SER A 1 161 ? -16.973 6.059 25.205 1.00 79.06 161 SER A O 1
ATOM 1230 N N . THR A 1 162 ? -16.968 7.224 23.291 1.00 79.50 162 THR A N 1
ATOM 1231 C CA . THR A 1 162 ? -18.127 8.051 23.643 1.00 79.50 162 THR A CA 1
ATOM 1232 C C . THR A 1 162 ? -19.434 7.241 23.587 1.00 79.50 162 THR A C 1
ATOM 1234 O O . THR A 1 162 ? -19.754 6.661 22.546 1.00 79.50 162 THR A O 1
ATOM 1237 N N . PRO A 1 163 ? -20.232 7.213 24.671 1.00 80.12 163 PRO A N 1
ATOM 1238 C CA . PRO A 1 163 ? -21.544 6.577 24.664 1.00 80.12 163 PRO A CA 1
ATOM 1239 C C . PRO A 1 163 ? -22.553 7.345 23.806 1.00 80.12 163 PRO A C 1
ATOM 1241 O O . PRO A 1 163 ? -22.426 8.545 23.576 1.00 80.12 163 PRO A O 1
ATOM 1244 N N . VAL A 1 164 ? -23.622 6.666 23.388 1.00 83.19 164 VAL A N 1
ATOM 1245 C CA . VAL A 1 164 ? -24.781 7.348 22.799 1.00 83.19 164 VAL A CA 1
ATOM 1246 C C . VAL A 1 164 ? -25.508 8.111 23.906 1.00 83.19 164 VAL A C 1
ATOM 1248 O O . VAL A 1 164 ? -25.990 7.513 24.867 1.00 83.19 164 VAL A O 1
ATOM 1251 N N . LEU A 1 165 ? -25.575 9.435 23.774 1.00 84.12 165 LEU A N 1
ATOM 1252 C CA . LEU A 1 165 ? -26.203 10.325 24.749 1.00 84.12 165 LEU A CA 1
ATOM 1253 C C . LEU A 1 165 ? -27.659 10.622 24.376 1.00 84.12 165 LEU A C 1
ATOM 1255 O O . LEU A 1 165 ? -28.040 10.587 23.206 1.00 84.12 165 LEU A O 1
ATOM 1259 N N . LYS A 1 166 ? -28.483 10.942 25.378 1.00 89.88 166 LYS A N 1
ATOM 1260 C CA . LYS A 1 166 ? -29.867 11.381 25.153 1.00 89.88 166 LYS A CA 1
ATOM 1261 C C . LYS A 1 166 ? -29.888 12.804 24.563 1.00 89.88 166 LYS A C 1
ATOM 1263 O O . LYS A 1 166 ? -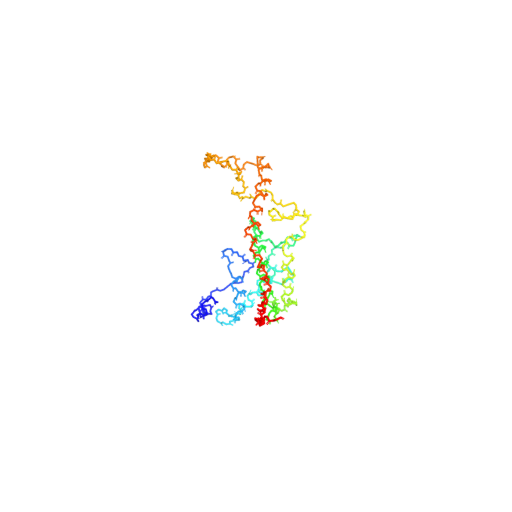28.985 13.591 24.868 1.00 89.88 166 LYS A O 1
ATOM 1268 N N . PRO A 1 167 ? -30.909 13.178 23.772 1.00 91.69 167 PRO A N 1
ATOM 1269 C CA . PRO A 1 167 ? -31.089 14.563 23.341 1.00 91.69 167 PRO A CA 1
ATOM 1270 C C . PRO A 1 167 ? -31.086 15.531 24.534 1.00 91.69 167 PRO A C 1
ATOM 1272 O O . PRO A 1 167 ? -31.640 15.214 25.584 1.00 91.69 167 PRO A O 1
ATOM 1275 N N . GLY A 1 168 ? -30.435 16.688 24.385 1.00 89.19 168 GLY A N 1
ATOM 1276 C CA . GLY A 1 168 ? -30.314 17.693 25.450 1.00 89.19 168 GLY A CA 1
ATOM 1277 C C . GLY A 1 168 ? -29.250 17.399 26.516 1.00 89.19 168 GLY A C 1
ATOM 1278 O O . GLY A 1 168 ? -29.079 18.200 27.430 1.00 89.19 168 GLY A O 1
ATOM 1279 N N . THR A 1 169 ? -28.506 16.291 26.410 1.00 87.31 169 THR A N 1
ATOM 1280 C CA . THR A 1 169 ? -27.377 16.024 27.319 1.00 87.31 169 THR A CA 1
ATOM 1281 C C . THR A 1 169 ? -26.282 17.073 27.124 1.00 87.31 169 THR A C 1
ATOM 1283 O O . THR A 1 169 ? -25.732 17.201 26.030 1.00 87.31 169 THR A O 1
ATOM 1286 N N . VAL A 1 170 ? -25.932 17.795 28.189 1.00 86.25 170 VAL A N 1
ATOM 1287 C CA . VAL A 1 170 ? -24.813 18.746 28.181 1.00 86.25 170 VAL A CA 1
ATOM 1288 C C . VAL A 1 170 ? -23.503 17.981 28.356 1.00 86.25 170 VAL A C 1
ATOM 1290 O O . VAL A 1 170 ? -23.315 17.276 29.345 1.00 86.25 170 VAL A O 1
ATOM 1293 N N . VAL A 1 171 ? -22.586 18.131 27.399 1.00 82.25 171 VAL A N 1
ATOM 1294 C CA . VAL A 1 171 ? -21.241 17.543 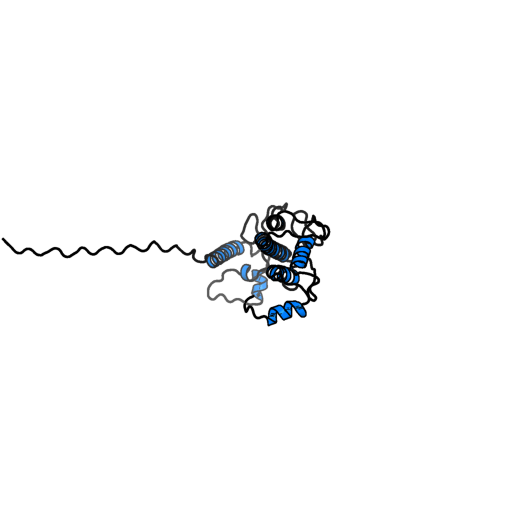27.456 1.00 82.25 171 VAL A CA 1
ATOM 1295 C C . VAL A 1 171 ? -20.233 18.636 27.774 1.00 82.25 171 VAL A C 1
ATOM 1297 O O . VAL A 1 171 ? -20.051 19.566 26.994 1.00 82.25 171 VAL A O 1
ATOM 1300 N N . ASN A 1 172 ? -19.545 18.506 28.905 1.00 81.06 172 ASN A N 1
ATOM 1301 C CA . ASN A 1 172 ? -18.415 19.365 29.239 1.00 81.06 172 ASN A CA 1
ATOM 1302 C C . ASN A 1 172 ? -17.125 18.775 28.638 1.00 81.06 172 ASN A C 1
ATOM 1304 O O . ASN A 1 172 ? -16.785 17.622 28.919 1.00 81.06 172 ASN A O 1
ATOM 1308 N N . CYS A 1 173 ? -16.390 19.568 27.846 1.00 72.44 173 CYS A N 1
ATOM 1309 C CA . CYS A 1 173 ? -15.129 19.155 27.217 1.00 72.44 173 CYS A CA 1
ATOM 1310 C C . CYS A 1 173 ? -14.124 18.570 28.221 1.00 72.44 173 CYS A C 1
ATOM 1312 O O . CYS A 1 173 ? -13.518 17.539 27.933 1.00 72.44 173 CYS A O 1
ATOM 1314 N N . GLY A 1 174 ? -13.987 19.175 29.406 1.00 77.50 174 GLY A N 1
ATOM 1315 C CA . GLY A 1 174 ? -13.055 18.720 30.440 1.00 77.50 174 GLY A CA 1
ATOM 1316 C C . GLY A 1 174 ? -13.481 17.410 31.108 1.00 77.50 174 GLY A C 1
ATOM 1317 O O . GLY A 1 174 ? -12.653 16.522 31.298 1.00 77.50 174 GLY A O 1
ATOM 1318 N N . MET A 1 175 ? -14.775 17.247 31.405 1.00 75.50 175 MET A N 1
ATOM 1319 C CA . MET A 1 175 ? -15.277 16.040 32.085 1.00 75.50 175 MET A CA 1
ATOM 1320 C C . MET A 1 175 ? -15.342 14.825 31.156 1.00 75.50 175 MET A C 1
ATOM 1322 O O . MET A 1 175 ? -15.083 13.706 31.590 1.00 75.50 175 MET A O 1
ATOM 1326 N N . SER A 1 176 ? -15.561 15.047 29.854 1.00 76.50 176 SER A N 1
ATOM 1327 C CA . SER A 1 176 ? -15.636 13.973 28.854 1.00 76.50 176 SER A CA 1
ATOM 1328 C C . SER A 1 176 ? -14.401 13.062 28.824 1.00 76.50 176 SER A C 1
ATOM 1330 O O . SER A 1 176 ? -14.520 11.867 28.551 1.00 76.50 176 SER A O 1
ATOM 1332 N N . PHE A 1 177 ? -13.215 13.602 29.133 1.00 75.81 177 PHE A N 1
ATOM 1333 C CA . PHE A 1 177 ? -11.996 12.805 29.238 1.00 75.81 177 PHE A CA 1
ATOM 1334 C C . PHE A 1 177 ? -12.041 11.891 30.468 1.00 75.81 177 PHE A C 1
ATOM 1336 O O . PHE A 1 177 ? -11.876 10.687 30.324 1.00 75.81 177 PHE A O 1
ATOM 1343 N N . GLY A 1 178 ? -12.345 12.413 31.659 1.00 75.38 178 GLY A N 1
ATOM 1344 C CA . GLY A 1 178 ? -12.441 11.594 32.877 1.00 75.38 178 GLY A CA 1
ATOM 1345 C C . GLY A 1 178 ? -13.571 10.556 32.837 1.00 75.38 178 GLY A C 1
ATOM 1346 O O . GLY A 1 178 ? -13.413 9.435 33.327 1.00 75.38 178 GLY A O 1
ATOM 1347 N N . ASP A 1 179 ? -14.694 10.901 32.208 1.00 76.31 179 ASP A N 1
ATOM 1348 C CA . ASP A 1 179 ? -15.883 10.050 32.176 1.00 76.31 179 ASP A CA 1
ATOM 1349 C C . ASP A 1 179 ? -15.752 8.880 31.195 1.00 76.31 179 ASP A C 1
ATOM 1351 O O . ASP A 1 179 ? -16.228 7.779 31.487 1.00 76.31 179 ASP A O 1
ATOM 1355 N N . TRP A 1 180 ? -15.109 9.096 30.039 1.00 75.62 180 TRP A N 1
ATOM 1356 C CA . TRP A 1 180 ? -15.100 8.128 28.930 1.00 75.62 180 TRP A CA 1
ATOM 1357 C C . TRP A 1 180 ? -13.728 7.514 28.630 1.00 75.62 180 TRP A C 1
ATOM 1359 O O . TRP A 1 180 ? -13.649 6.580 27.833 1.00 75.62 180 TRP A O 1
ATOM 1369 N N . PHE A 1 181 ? -12.649 8.003 29.248 1.00 69.50 181 PHE A N 1
ATOM 1370 C CA . PHE A 1 181 ? -11.305 7.425 29.112 1.00 69.50 181 PHE A CA 1
ATOM 1371 C C . PHE A 1 181 ? -10.997 6.351 30.173 1.00 69.50 181 PHE A C 1
ATOM 1373 O O . PHE A 1 181 ? -10.056 5.578 30.012 1.00 69.50 181 PHE A O 1
ATOM 1380 N N . ALA A 1 182 ? -11.776 6.272 31.259 1.00 67.00 182 ALA A N 1
ATOM 1381 C CA . ALA A 1 182 ? -11.510 5.346 32.361 1.00 67.00 182 ALA A CA 1
ATOM 1382 C C . ALA A 1 182 ? -11.767 3.868 31.981 1.00 67.00 182 ALA A C 1
ATOM 1384 O O . ALA A 1 182 ? -12.865 3.498 31.556 1.00 67.00 182 ALA A O 1
ATOM 1385 N N . LEU A 1 183 ? -10.750 3.028 32.221 1.00 56.22 183 LEU A N 1
ATOM 1386 C CA . LEU A 1 183 ? -10.589 1.629 31.780 1.00 56.22 183 LEU A CA 1
ATOM 1387 C C . LEU A 1 183 ? -11.744 0.667 32.135 1.00 56.22 183 LEU A C 1
ATOM 1389 O O . LEU A 1 183 ? -11.941 -0.335 31.448 1.00 56.22 183 LEU A O 1
ATOM 1393 N N . ASP A 1 184 ? -12.549 0.969 33.157 1.00 54.41 184 ASP A N 1
ATOM 1394 C CA . ASP A 1 184 ? -13.511 0.004 33.712 1.00 54.41 184 ASP A CA 1
ATOM 1395 C C . ASP A 1 184 ? -14.987 0.311 33.449 1.00 54.41 184 ASP A C 1
ATOM 1397 O O . ASP A 1 184 ? -15.816 -0.602 33.484 1.00 54.41 184 ASP A O 1
ATOM 1401 N N . ARG A 1 185 ? -15.339 1.552 33.087 1.00 49.91 185 ARG A N 1
ATOM 1402 C CA . ARG A 1 185 ? -16.736 1.925 32.773 1.00 49.91 185 ARG A CA 1
ATOM 1403 C C . ARG A 1 185 ? -17.113 1.697 31.302 1.00 49.91 185 ARG A C 1
ATOM 1405 O O . ARG A 1 185 ? -18.294 1.628 30.967 1.00 49.91 185 ARG A O 1
ATOM 1412 N N . GLY A 1 186 ? -16.125 1.485 30.428 1.00 47.47 186 GLY A N 1
ATOM 1413 C CA . GLY A 1 186 ? -16.322 1.252 28.991 1.00 47.47 186 GLY A CA 1
ATOM 1414 C C . GLY A 1 186 ? -16.832 -0.146 28.611 1.00 47.47 186 GLY A C 1
ATOM 1415 O O . GLY A 1 186 ? -17.313 -0.329 27.494 1.00 47.47 186 GLY A O 1
ATOM 1416 N N . ARG A 1 187 ? -16.786 -1.147 29.506 1.00 47.06 187 ARG A N 1
ATOM 1417 C CA . ARG A 1 187 ? -17.142 -2.547 29.172 1.00 47.06 187 ARG A CA 1
ATOM 1418 C C . ARG A 1 187 ? -18.616 -2.757 28.799 1.00 47.06 187 ARG A C 1
ATOM 1420 O O . ARG A 1 187 ? -18.901 -3.582 27.929 1.00 47.06 187 ARG A O 1
ATOM 1427 N N . GLN A 1 188 ? -19.544 -2.020 29.410 1.00 43.84 188 GLN A N 1
ATOM 1428 C CA . GLN A 1 188 ? -20.975 -2.101 29.073 1.00 43.84 188 GLN A CA 1
ATOM 1429 C C . GLN A 1 188 ? -21.338 -1.250 27.847 1.00 43.84 188 GLN A C 1
ATOM 1431 O O . GLN A 1 188 ? -22.149 -1.675 27.024 1.00 43.84 188 GLN A O 1
ATOM 1436 N N . LEU A 1 189 ? -20.687 -0.098 27.672 1.00 47.06 189 LEU A N 1
ATOM 1437 C CA . LEU A 1 189 ? -20.965 0.835 26.576 1.00 47.06 189 LEU A CA 1
ATOM 1438 C C . LEU A 1 189 ? -20.328 0.398 25.246 1.00 47.06 189 LEU A C 1
ATOM 1440 O O . LEU A 1 189 ? -20.956 0.535 24.196 1.00 47.06 189 LEU A O 1
ATOM 1444 N N . HIS A 1 190 ? -19.143 -0.225 25.264 1.00 47.34 190 HIS A N 1
ATOM 1445 C CA . HIS A 1 190 ? -18.464 -0.661 24.038 1.00 47.34 190 HIS A CA 1
ATOM 1446 C C . HIS A 1 190 ? -19.182 -1.792 23.298 1.00 47.34 190 HIS A C 1
ATOM 1448 O O . HIS A 1 190 ? -19.151 -1.806 22.069 1.00 47.34 190 HIS A O 1
ATOM 1454 N N . ARG A 1 191 ? -19.885 -2.706 23.985 1.00 44.09 191 ARG A N 1
ATOM 1455 C CA . ARG A 1 191 ? -20.682 -3.740 23.291 1.00 44.09 191 ARG A CA 1
ATOM 1456 C C . ARG A 1 191 ? -21.843 -3.131 22.498 1.00 44.09 191 ARG A C 1
ATOM 1458 O O . ARG A 1 191 ? -22.173 -3.644 21.431 1.00 44.09 191 ARG A O 1
ATOM 1465 N N . GLN A 1 192 ? -22.437 -2.037 22.982 1.00 43.25 192 GLN A N 1
ATOM 1466 C CA . GLN A 1 192 ? -23.461 -1.291 22.243 1.00 43.25 192 GLN A CA 1
ATOM 1467 C C . GLN A 1 192 ? -22.838 -0.417 21.146 1.00 43.25 192 GLN A C 1
ATOM 1469 O O . GLN A 1 192 ? -23.298 -0.470 20.009 1.00 43.25 192 GLN A O 1
ATOM 1474 N N . ALA A 1 193 ? -21.756 0.312 21.433 1.00 43.66 193 ALA A N 1
ATOM 1475 C CA . ALA A 1 193 ? -21.100 1.193 20.464 1.00 43.66 193 ALA A CA 1
ATOM 1476 C C . ALA A 1 193 ? -20.436 0.430 19.304 1.00 43.66 193 ALA A C 1
ATOM 1478 O O . ALA A 1 193 ? -20.530 0.869 18.163 1.00 43.66 193 ALA A O 1
ATOM 1479 N N . GLN A 1 194 ? -19.834 -0.740 19.543 1.00 45.31 194 GLN A N 1
ATOM 1480 C CA . GLN A 1 194 ? -19.302 -1.592 18.471 1.00 45.31 194 GLN A CA 1
ATOM 1481 C C . GLN A 1 194 ? -20.416 -2.222 17.641 1.00 45.31 194 GLN A C 1
ATOM 1483 O O . GLN A 1 194 ? -20.309 -2.236 16.421 1.00 45.31 194 GLN A O 1
ATOM 1488 N N . ARG A 1 195 ? -21.520 -2.675 18.255 1.00 43.03 195 ARG A N 1
ATOM 1489 C CA . ARG A 1 195 ? -22.682 -3.158 17.490 1.00 43.03 195 ARG A CA 1
ATOM 1490 C C . ARG A 1 195 ? -23.271 -2.056 16.611 1.00 43.03 195 ARG A C 1
ATOM 1492 O O . ARG A 1 195 ? -23.544 -2.315 15.447 1.00 43.03 195 ARG A O 1
ATOM 1499 N N . VAL A 1 196 ? -23.412 -0.835 17.128 1.00 44.88 196 VAL A N 1
ATOM 1500 C CA . VAL A 1 196 ? -23.951 0.312 16.375 1.00 44.88 196 VAL A CA 1
ATOM 1501 C C . VAL A 1 196 ? -22.956 0.825 15.325 1.00 44.88 196 VAL A C 1
ATOM 1503 O O . VAL A 1 196 ? -23.359 1.119 14.202 1.00 44.88 196 VAL A O 1
ATOM 1506 N N . GLY A 1 197 ? -21.664 0.898 15.652 1.00 41.16 197 GLY A N 1
ATOM 1507 C CA . GLY A 1 197 ? -20.596 1.358 14.762 1.00 41.16 197 GLY A CA 1
ATOM 1508 C C . GLY A 1 197 ? -20.315 0.390 13.614 1.00 41.16 197 GLY A C 1
ATOM 1509 O O . GLY A 1 197 ? -20.222 0.825 12.471 1.00 41.16 197 GLY A O 1
ATOM 1510 N N . VAL A 1 198 ? -20.278 -0.919 13.885 1.00 42.50 198 VAL A N 1
ATOM 1511 C CA . VAL A 1 198 ? -20.139 -1.961 12.854 1.00 42.50 198 VAL A CA 1
ATOM 1512 C C . VAL A 1 198 ? -21.404 -2.033 11.993 1.00 42.50 198 VAL A C 1
ATOM 1514 O O . VAL A 1 198 ? -21.282 -2.069 10.773 1.00 42.50 198 VAL A O 1
ATOM 1517 N N . HIS A 1 199 ? -22.616 -1.938 12.563 1.00 32.34 199 HIS A N 1
ATOM 1518 C CA . HIS A 1 199 ? -23.844 -1.863 11.752 1.00 32.34 199 HIS A CA 1
ATOM 1519 C C . HIS A 1 199 ? -23.912 -0.606 10.871 1.00 32.34 199 HIS A C 1
ATOM 1521 O O . HIS A 1 199 ? -24.307 -0.706 9.710 1.00 32.34 199 HIS A O 1
ATOM 1527 N N . ARG A 1 200 ? -23.515 0.572 11.377 1.00 34.31 200 ARG A N 1
ATOM 1528 C CA . ARG A 1 200 ? -23.477 1.804 10.568 1.00 34.31 200 ARG A CA 1
ATOM 1529 C C . ARG A 1 200 ? -22.386 1.764 9.499 1.00 34.31 200 ARG A C 1
ATOM 1531 O O . ARG A 1 200 ? -22.648 2.191 8.379 1.00 34.31 200 ARG A O 1
ATOM 1538 N N . ALA A 1 201 ? -21.207 1.222 9.804 1.00 31.28 201 ALA A N 1
ATOM 1539 C CA . ALA A 1 201 ? -20.130 1.056 8.828 1.00 31.28 201 ALA A CA 1
ATOM 1540 C C . ALA A 1 201 ? -20.500 0.044 7.726 1.00 31.28 201 ALA A C 1
ATOM 1542 O O . ALA A 1 201 ? -20.273 0.313 6.549 1.00 31.28 201 ALA A O 1
ATOM 1543 N N . LEU A 1 202 ? -21.158 -1.071 8.070 1.00 32.12 202 LEU A N 1
ATOM 1544 C CA . LEU A 1 202 ? -21.684 -2.023 7.082 1.00 32.12 202 LEU A CA 1
ATOM 1545 C C . LEU A 1 202 ? -22.825 -1.439 6.238 1.00 32.12 202 LEU A C 1
ATOM 1547 O O . LEU A 1 202 ? -22.933 -1.784 5.064 1.00 32.12 202 LEU A O 1
ATOM 1551 N N . HIS A 1 203 ? -23.647 -0.534 6.777 1.00 33.03 203 HIS A N 1
ATOM 1552 C CA . HIS A 1 203 ? -24.636 0.192 5.971 1.00 33.03 203 HIS A CA 1
ATOM 1553 C C . HIS A 1 203 ? -24.014 1.237 5.038 1.00 33.03 203 HIS A C 1
ATOM 1555 O O . HIS A 1 203 ? -24.528 1.435 3.942 1.00 33.03 203 HIS A O 1
ATOM 1561 N N . LEU A 1 204 ? -22.883 1.842 5.408 1.00 32.81 204 LEU A N 1
ATOM 1562 C CA . LEU A 1 204 ? -22.138 2.763 4.538 1.00 32.81 204 LEU A CA 1
ATOM 1563 C C . LEU A 1 204 ? -21.340 2.053 3.426 1.00 32.81 204 LEU A C 1
ATOM 1565 O O . LEU A 1 204 ? -20.949 2.695 2.453 1.00 32.81 204 LEU A O 1
ATOM 1569 N N . HIS A 1 205 ? -21.125 0.737 3.527 1.00 31.48 205 HIS A N 1
ATOM 1570 C CA . HIS A 1 205 ? -20.479 -0.081 2.488 1.00 31.48 205 HIS A CA 1
ATOM 1571 C C . HIS A 1 205 ? -21.424 -0.993 1.700 1.00 31.48 205 HIS A C 1
ATOM 1573 O O . HIS A 1 205 ? -20.992 -1.661 0.759 1.00 31.48 205 HIS A O 1
ATOM 1579 N N . GLN A 1 206 ? -22.726 -0.957 1.980 1.00 31.61 206 GLN A N 1
ATOM 1580 C CA . GLN A 1 206 ? -23.722 -1.432 1.025 1.00 31.61 206 GLN A CA 1
ATOM 1581 C C . GLN A 1 206 ? -23.959 -0.341 -0.023 1.00 31.61 206 GLN A C 1
ATOM 1583 O O . GLN A 1 206 ? -25.005 0.301 -0.060 1.00 31.61 206 GLN A O 1
ATOM 1588 N N . LEU A 1 207 ? -22.986 -0.161 -0.924 1.00 30.98 207 LEU A N 1
ATOM 1589 C CA . LEU A 1 207 ? -23.322 0.319 -2.262 1.00 30.98 207 LEU A CA 1
ATOM 1590 C C . LEU A 1 207 ? -24.460 -0.577 -2.769 1.00 30.98 207 LEU A C 1
ATOM 1592 O O . LEU A 1 207 ? -24.351 -1.805 -2.638 1.00 30.98 207 LEU A O 1
ATOM 1596 N N . PRO A 1 208 ? -25.558 -0.016 -3.305 1.00 30.25 208 PRO A N 1
ATOM 1597 C CA . PRO A 1 208 ? -26.620 -0.838 -3.840 1.00 30.25 208 PRO A CA 1
ATOM 1598 C C . PRO A 1 208 ? -25.987 -1.726 -4.902 1.00 30.25 208 PRO A C 1
ATOM 1600 O O . PRO A 1 208 ? -25.510 -1.240 -5.927 1.00 30.25 208 PRO A O 1
ATOM 1603 N N . ARG A 1 209 ? -25.951 -3.042 -4.649 1.00 36.16 209 ARG A N 1
ATOM 1604 C CA . ARG A 1 209 ? -25.738 -4.015 -5.717 1.00 36.16 209 ARG A CA 1
ATOM 1605 C C . ARG A 1 209 ? -26.727 -3.611 -6.792 1.00 36.16 209 ARG A C 1
ATOM 1607 O O . ARG A 1 209 ? -27.929 -3.633 -6.523 1.00 36.16 209 ARG A O 1
ATOM 1614 N N . HIS A 1 210 ? -26.224 -3.186 -7.951 1.00 37.25 210 HIS A N 1
ATOM 1615 C CA . HIS A 1 210 ? -27.047 -2.943 -9.120 1.00 37.25 210 HIS A CA 1
ATOM 1616 C C . HIS A 1 210 ? -27.927 -4.177 -9.293 1.00 37.25 210 HIS A C 1
ATOM 1618 O O . HIS A 1 210 ? -27.467 -5.236 -9.725 1.00 37.25 210 HIS A O 1
ATOM 1624 N N . ARG A 1 211 ? -29.196 -4.062 -8.889 1.00 39.03 211 ARG A N 1
ATOM 1625 C CA . ARG A 1 211 ? -30.212 -5.017 -9.289 1.00 39.03 211 ARG A CA 1
ATOM 1626 C C . ARG A 1 211 ? -30.196 -4.927 -10.804 1.00 39.03 211 ARG A C 1
ATOM 1628 O O . ARG A 1 211 ? -30.449 -3.855 -11.352 1.00 39.03 211 ARG A O 1
ATOM 1635 N N . ARG A 1 212 ? -29.811 -6.021 -11.468 1.00 38.44 212 ARG A N 1
ATOM 1636 C CA . ARG A 1 212 ? -30.025 -6.160 -12.907 1.00 38.44 212 ARG A CA 1
ATOM 1637 C C . ARG A 1 212 ? -31.473 -5.764 -13.157 1.00 38.44 212 ARG A C 1
ATOM 1639 O O . ARG A 1 212 ? -32.372 -6.299 -12.507 1.00 38.44 212 ARG A O 1
ATOM 1646 N N . ALA A 1 213 ? -31.663 -4.782 -14.031 1.00 40.59 213 ALA A N 1
ATOM 1647 C CA . ALA A 1 213 ? -32.985 -4.410 -14.487 1.00 40.59 213 ALA A CA 1
ATOM 1648 C C . ALA A 1 213 ? -33.692 -5.687 -14.971 1.00 40.59 213 ALA A C 1
ATOM 1650 O O . ALA A 1 213 ? -33.059 -6.493 -15.665 1.00 40.59 213 ALA A O 1
ATOM 1651 N N . PRO A 1 214 ? -34.958 -5.917 -14.589 1.00 44.44 214 PRO A N 1
ATOM 1652 C CA . PRO A 1 214 ? -35.720 -7.006 -15.172 1.00 44.44 214 PRO A CA 1
ATOM 1653 C C . PRO A 1 214 ? -35.756 -6.818 -16.699 1.00 44.44 214 PRO A C 1
ATOM 1655 O O . PRO A 1 214 ? -35.763 -5.675 -17.172 1.00 44.44 214 PRO A O 1
ATOM 1658 N N . PRO A 1 215 ? -35.733 -7.909 -17.484 1.00 42.84 215 PRO A N 1
ATOM 1659 C CA . PRO A 1 215 ? -35.790 -7.810 -18.934 1.00 42.84 215 PRO A CA 1
ATOM 1660 C C . PRO A 1 215 ? -37.027 -7.005 -19.340 1.00 42.84 215 PRO A C 1
ATOM 1662 O O . PRO A 1 215 ? -38.121 -7.225 -18.818 1.00 42.84 215 PRO A O 1
ATOM 1665 N N . ARG A 1 216 ? -36.829 -6.040 -20.250 1.00 41.81 216 ARG A N 1
ATOM 1666 C CA . ARG A 1 216 ? -37.907 -5.244 -20.848 1.00 41.81 216 ARG A CA 1
ATOM 1667 C C . ARG A 1 216 ? -39.013 -6.191 -21.308 1.00 41.81 216 ARG A C 1
ATOM 1669 O O . ARG A 1 216 ? -38.769 -7.064 -22.139 1.00 41.81 216 ARG A O 1
ATOM 1676 N N . ALA A 1 217 ? -40.216 -5.992 -20.775 1.00 45.75 217 ALA A N 1
ATOM 1677 C CA . ALA A 1 217 ? -41.412 -6.626 -21.295 1.00 45.75 217 ALA A CA 1
ATOM 1678 C C . ALA A 1 217 ? -41.519 -6.295 -22.790 1.00 45.75 217 ALA A C 1
ATOM 1680 O O . ALA A 1 217 ? -41.447 -5.128 -23.183 1.00 45.75 217 ALA A O 1
ATOM 1681 N N . GLN A 1 218 ? -41.635 -7.331 -23.620 1.00 47.69 218 GLN A N 1
ATOM 1682 C CA . GLN A 1 218 ? -41.930 -7.167 -25.037 1.00 47.69 218 GLN A CA 1
ATOM 1683 C C . GLN A 1 218 ? -43.252 -6.395 -25.179 1.00 47.69 218 GLN A C 1
ATOM 1685 O O . GLN A 1 218 ? -44.178 -6.638 -24.396 1.00 47.69 218 GLN A O 1
ATOM 1690 N N . PRO A 1 219 ? -43.372 -5.470 -26.145 1.00 40.44 219 PRO A N 1
ATOM 1691 C CA . PRO A 1 219 ? -44.630 -4.781 -26.379 1.00 40.44 219 PRO A CA 1
ATOM 1692 C C . PRO A 1 219 ? -45.705 -5.816 -26.726 1.00 40.44 219 PRO A C 1
ATOM 1694 O O . PRO A 1 219 ? -45.564 -6.586 -27.679 1.00 40.44 219 PRO A O 1
ATOM 1697 N N . ARG A 1 220 ? -46.778 -5.850 -25.926 1.00 44.09 220 ARG A N 1
ATOM 1698 C CA . ARG A 1 220 ? -47.992 -6.601 -26.253 1.00 44.09 220 ARG A CA 1
ATOM 1699 C C . ARG A 1 220 ? -48.479 -6.113 -27.616 1.00 44.09 220 ARG A C 1
ATOM 1701 O O . ARG A 1 220 ? -48.766 -4.929 -27.773 1.00 44.09 220 ARG A O 1
ATOM 1708 N N . ARG A 1 221 ? -48.566 -7.021 -28.592 1.00 43.78 221 ARG A N 1
ATOM 1709 C CA . ARG A 1 221 ? -49.290 -6.761 -29.839 1.00 43.78 221 ARG A CA 1
ATOM 1710 C C . ARG A 1 221 ? -50.730 -6.414 -29.463 1.00 43.78 221 ARG A C 1
ATOM 1712 O O . ARG A 1 221 ? -51.403 -7.216 -28.820 1.00 43.78 221 ARG A O 1
ATOM 1719 N N . LEU A 1 222 ? -51.160 -5.208 -29.816 1.00 45.97 222 LEU A N 1
ATOM 1720 C CA . LEU A 1 222 ? -52.567 -4.826 -29.786 1.00 45.97 222 LEU A CA 1
ATOM 1721 C C . LEU A 1 222 ? -53.336 -5.774 -30.725 1.00 45.97 222 LEU A C 1
ATOM 1723 O O . LEU A 1 222 ? -52.862 -6.004 -31.842 1.00 45.97 222 LEU A O 1
ATOM 1727 N N . PRO A 1 223 ? -54.473 -6.349 -30.301 1.00 43.16 223 PRO A N 1
ATOM 1728 C CA . PRO A 1 223 ? -55.336 -7.074 -31.217 1.00 43.16 223 PRO A CA 1
ATOM 1729 C C . PRO A 1 223 ? -55.879 -6.107 -32.275 1.00 43.16 223 PRO A C 1
ATOM 1731 O O . PRO A 1 223 ? -56.277 -4.986 -31.961 1.00 43.16 223 PRO A O 1
ATOM 1734 N N . LEU A 1 224 ? -55.855 -6.549 -33.533 1.00 46.97 224 LEU A N 1
ATOM 1735 C CA . LEU A 1 224 ? -56.479 -5.854 -34.656 1.00 46.97 224 LEU A CA 1
ATOM 1736 C C . LEU A 1 224 ? -57.999 -5.747 -34.422 1.00 46.97 224 LEU A C 1
ATOM 1738 O O . LEU A 1 224 ? -58.578 -6.664 -33.834 1.00 46.97 224 LEU A O 1
ATOM 1742 N N . PRO A 1 225 ? -58.647 -4.653 -34.859 1.00 38.34 225 PRO A N 1
ATOM 1743 C CA . PRO A 1 225 ? -60.080 -4.467 -34.675 1.00 38.34 225 PRO A CA 1
ATOM 1744 C C . PRO A 1 225 ? -60.864 -5.535 -35.446 1.00 38.34 225 PRO A C 1
ATOM 1746 O O . PRO A 1 225 ? -60.608 -5.786 -36.623 1.00 38.34 225 PRO A O 1
ATOM 1749 N N . VAL A 1 226 ? -61.804 -6.171 -34.750 1.00 44.19 226 VAL A N 1
ATOM 1750 C CA . VAL A 1 226 ? -62.749 -7.143 -35.310 1.00 44.19 226 VAL A CA 1
ATOM 1751 C C . VAL A 1 226 ? -63.823 -6.371 -36.093 1.00 44.19 226 VAL A C 1
ATOM 1753 O O . VAL A 1 226 ? -64.287 -5.348 -35.579 1.00 44.19 226 VAL A O 1
ATOM 1756 N N . PRO A 1 227 ? -64.215 -6.797 -37.308 1.00 37.47 227 PRO A N 1
ATOM 1757 C CA . PRO A 1 227 ? -65.272 -6.136 -38.064 1.00 37.47 227 PRO A CA 1
ATOM 1758 C C . PRO A 1 227 ? -66.623 -6.269 -37.359 1.00 37.47 227 PRO A C 1
ATOM 1760 O O . PRO A 1 227 ? -66.942 -7.306 -36.780 1.00 37.47 227 PRO A O 1
ATOM 1763 N N . VAL A 1 228 ? -67.389 -5.186 -37.410 1.00 37.88 228 VAL A N 1
ATOM 1764 C CA . VAL A 1 228 ? -68.779 -5.099 -36.970 1.00 37.88 228 VAL A CA 1
ATOM 1765 C C . VAL A 1 228 ? -69.630 -5.674 -38.099 1.00 37.88 228 VAL A C 1
ATOM 1767 O O . VAL A 1 228 ? -69.678 -5.065 -39.165 1.00 37.88 228 VAL A O 1
ATOM 1770 N N . ASP A 1 229 ? -70.270 -6.821 -37.880 1.00 31.50 229 ASP A N 1
ATOM 1771 C CA . ASP A 1 229 ? -71.338 -7.298 -38.760 1.00 31.50 229 ASP A CA 1
ATOM 1772 C C . ASP A 1 229 ? -72.687 -6.954 -38.130 1.00 31.50 229 ASP A C 1
ATOM 1774 O O . ASP A 1 229 ? -72.945 -7.205 -36.951 1.00 31.50 229 ASP A O 1
ATOM 1778 N N . VAL A 1 230 ? -73.497 -6.291 -38.948 1.00 32.91 230 VAL A N 1
ATOM 1779 C CA . VAL A 1 230 ? -74.822 -5.756 -38.657 1.00 32.91 230 VAL A CA 1
ATOM 1780 C C . VAL A 1 230 ? -75.841 -6.772 -39.179 1.00 32.91 230 VAL A C 1
ATOM 1782 O O . VAL A 1 230 ? -75.772 -7.134 -40.349 1.00 32.91 230 VAL A O 1
ATOM 1785 N N . ASP A 1 231 ? -76.711 -7.229 -38.276 1.00 27.77 231 ASP A N 1
ATOM 1786 C CA . ASP A 1 231 ? -78.012 -7.910 -38.412 1.00 27.77 231 ASP A CA 1
ATOM 1787 C C . ASP A 1 231 ? -78.369 -8.688 -39.699 1.00 27.77 231 ASP A C 1
ATOM 1789 O O . ASP A 1 231 ? -78.478 -8.112 -40.780 1.00 27.77 231 ASP A O 1
ATOM 1793 N N . PHE A 1 232 ? -78.723 -9.972 -39.527 1.00 36.75 232 PHE A N 1
ATOM 1794 C CA . PHE A 1 232 ? -80.110 -10.482 -39.604 1.00 36.75 232 PHE A CA 1
ATOM 1795 C C . PHE A 1 232 ? -80.261 -11.787 -38.807 1.00 36.75 232 PHE A C 1
ATOM 1797 O O . PHE A 1 232 ? -79.329 -12.623 -38.855 1.00 36.75 232 PHE A O 1
#